Protein AF-A0A9P9D9L0-F1 (afdb_monomer_lite)

pLDDT: mean 78.28, std 15.49, range [38.31, 95.94]

Radius of gyration: 19.85 Å; chains: 1; bounding box: 48×38×53 Å

Organism: NCBI:txid256645

Sequence (189 aa):
MSTTAVLLTLPATLPHLHPLYSSPHTLGKTLAHLLHSIPLLISQHLSHSATHTLTFPSIATLPIPITEFTTILSSHLLALRTTDNISIALPKPLLLDRKQRRPRRKIQQKYERILQAAFRAWVRRQLGGMLSGGVNEVAGRCRWIKYPCANAVLEAEDEEWTEWLETRCKALALEERRAGRNSVRELEG

Structure (mmCIF, N/CA/C/O backbone):
data_AF-A0A9P9D9L0-F1
#
_entry.id   AF-A0A9P9D9L0-F1
#
loop_
_atom_site.group_PDB
_atom_site.id
_atom_site.type_symbol
_atom_site.label_atom_id
_atom_site.label_alt_id
_atom_site.label_comp_id
_atom_site.label_asym_id
_atom_site.label_entity_id
_atom_site.label_seq_id
_atom_site.pdbx_PDB_ins_code
_atom_site.Cartn_x
_atom_site.Cartn_y
_atom_site.Cartn_z
_atom_site.occupancy
_atom_site.B_iso_or_equiv
_atom_site.auth_seq_id
_atom_site.auth_comp_id
_atom_site.auth_asym_id
_atom_site.auth_atom_id
_atom_site.pdbx_PDB_model_num
ATOM 1 N N . MET A 1 1 ? -5.965 -20.360 10.593 1.00 51.00 1 MET A N 1
ATOM 2 C CA . MET A 1 1 ? -7.001 -19.491 9.997 1.00 51.00 1 MET A CA 1
ATOM 3 C C . MET A 1 1 ? -6.446 -18.980 8.684 1.00 51.00 1 MET A C 1
ATOM 5 O O . MET A 1 1 ? -5.443 -18.278 8.711 1.00 51.00 1 MET A O 1
ATOM 9 N N . SER A 1 2 ? -7.004 -19.414 7.556 1.00 49.69 2 SER A N 1
ATOM 10 C CA . SER A 1 2 ? -6.583 -18.933 6.241 1.00 49.69 2 SER A CA 1
ATOM 11 C C . SER A 1 2 ? -6.967 -17.465 6.128 1.00 49.69 2 SER A C 1
ATOM 13 O O . SER A 1 2 ? -8.149 -17.134 6.154 1.00 49.69 2 SER A O 1
ATOM 15 N N . THR A 1 3 ? -5.977 -16.579 6.080 1.00 57.03 3 THR A N 1
ATOM 16 C CA . THR A 1 3 ? -6.200 -15.156 5.837 1.00 57.03 3 THR A CA 1
ATOM 17 C C . THR A 1 3 ? -6.750 -15.032 4.423 1.00 57.03 3 THR A C 1
ATOM 19 O O . THR A 1 3 ? -5.999 -15.176 3.460 1.00 57.03 3 THR A O 1
ATOM 22 N N . THR A 1 4 ? -8.062 -14.850 4.280 1.00 62.97 4 THR A N 1
ATOM 23 C CA . THR A 1 4 ? -8.689 -14.618 2.978 1.00 62.97 4 THR A CA 1
ATOM 24 C C . THR A 1 4 ? -7.973 -13.437 2.339 1.00 62.97 4 THR A C 1
ATOM 26 O O . THR A 1 4 ? -7.902 -12.362 2.940 1.00 62.97 4 THR A O 1
ATOM 29 N N . ALA A 1 5 ? -7.363 -13.652 1.174 1.00 69.94 5 ALA A N 1
ATOM 30 C CA . ALA A 1 5 ? -6.630 -12.603 0.487 1.00 69.94 5 ALA A CA 1
ATOM 31 C C . ALA A 1 5 ? -7.602 -11.456 0.198 1.00 69.94 5 ALA A C 1
ATOM 33 O O . ALA A 1 5 ? -8.555 -11.605 -0.566 1.00 69.94 5 ALA A O 1
ATOM 34 N N . VAL A 1 6 ? -7.395 -10.327 0.869 1.00 75.75 6 VAL A N 1
ATOM 35 C CA . VAL A 1 6 ? -8.232 -9.147 0.689 1.00 75.75 6 VAL A CA 1
ATOM 36 C C . VAL A 1 6 ? -7.905 -8.570 -0.684 1.00 75.75 6 VAL A C 1
ATOM 38 O O . VAL A 1 6 ? -6.818 -8.037 -0.897 1.00 75.75 6 VAL A O 1
ATOM 41 N N . LEU A 1 7 ? -8.830 -8.718 -1.630 1.00 81.50 7 LEU A N 1
ATOM 42 C CA . LEU A 1 7 ? -8.695 -8.151 -2.966 1.00 81.50 7 LEU A CA 1
ATOM 43 C C . LEU A 1 7 ? -9.204 -6.713 -2.951 1.00 81.50 7 LEU A C 1
ATOM 45 O O . LEU A 1 7 ? -10.402 -6.466 -2.845 1.00 81.50 7 LEU A O 1
ATOM 49 N N . LEU A 1 8 ? -8.274 -5.773 -3.078 1.00 87.56 8 LEU A N 1
ATOM 50 C CA . LEU A 1 8 ? -8.585 -4.364 -3.268 1.00 87.56 8 LEU A CA 1
ATOM 51 C C . LEU A 1 8 ? -8.924 -4.135 -4.750 1.00 87.56 8 LEU A C 1
ATOM 53 O O . LEU A 1 8 ? -8.229 -4.640 -5.634 1.00 87.56 8 LEU A O 1
ATOM 57 N N . THR A 1 9 ? -10.015 -3.426 -5.042 1.00 88.25 9 THR A N 1
ATOM 58 C CA . THR A 1 9 ? -10.466 -3.146 -6.419 1.00 88.25 9 THR A CA 1
ATOM 59 C C . THR A 1 9 ? -10.851 -1.684 -6.544 1.00 88.25 9 THR A C 1
ATOM 61 O O . THR A 1 9 ? -11.772 -1.276 -5.866 1.00 88.25 9 THR A O 1
ATOM 64 N N . LEU A 1 10 ? -10.160 -0.901 -7.379 1.00 87.62 10 LEU A N 1
ATOM 65 C CA . LEU A 1 10 ? -10.421 0.537 -7.571 1.00 87.62 10 LEU A CA 1
ATOM 66 C C . LEU A 1 10 ? -10.872 0.827 -9.018 1.00 87.62 10 LEU A C 1
ATOM 68 O O . LEU A 1 10 ? -10.061 1.282 -9.834 1.00 87.62 10 LEU A O 1
ATOM 72 N N . PRO A 1 11 ? -12.112 0.477 -9.398 1.00 85.62 11 PRO A N 1
ATOM 73 C CA . PRO A 1 11 ? -12.569 0.606 -10.778 1.00 85.62 11 PRO A CA 1
ATOM 74 C C . PRO A 1 11 ? -12.624 2.056 -11.280 1.00 85.62 11 PRO A C 1
ATOM 76 O O . PRO A 1 11 ? -12.246 2.291 -12.425 1.00 85.62 11 PRO A O 1
ATOM 79 N N . ALA A 1 12 ? -13.036 3.031 -10.463 1.00 85.94 12 ALA A N 1
ATOM 80 C CA . ALA A 1 12 ? -13.122 4.431 -10.894 1.00 85.94 12 ALA A CA 1
ATOM 81 C C . ALA A 1 12 ? -11.749 5.115 -10.951 1.00 85.94 12 ALA A C 1
ATOM 83 O O . ALA A 1 12 ? -11.543 6.027 -11.744 1.00 85.94 12 ALA A O 1
ATOM 84 N N . THR A 1 13 ? -10.778 4.643 -10.171 1.00 85.94 13 THR A N 1
ATOM 85 C CA . THR A 1 13 ? -9.411 5.178 -10.157 1.00 85.94 13 THR A CA 1
ATOM 86 C C . THR A 1 13 ? -8.657 4.839 -11.447 1.00 85.94 13 THR A C 1
ATOM 88 O O . THR A 1 13 ? -7.827 5.621 -11.909 1.00 85.94 13 THR A O 1
ATOM 91 N N . LEU A 1 14 ? -8.955 3.696 -12.072 1.00 87.06 14 LEU A N 1
ATOM 92 C CA . LEU A 1 14 ? -8.232 3.209 -13.250 1.00 87.06 14 LEU A CA 1
ATOM 93 C C . LEU A 1 14 ? -8.350 4.146 -14.475 1.00 87.06 14 LEU A C 1
ATOM 95 O O . LEU A 1 14 ? -7.305 4.495 -15.030 1.00 87.06 14 LEU A O 1
ATOM 99 N N . PRO A 1 15 ? -9.542 4.649 -14.860 1.00 87.81 15 PRO A N 1
ATOM 100 C CA . PRO A 1 15 ? -9.681 5.682 -15.888 1.00 87.81 15 PRO A CA 1
ATOM 101 C C . PRO A 1 15 ? -8.862 6.952 -15.641 1.00 87.81 15 PRO A C 1
ATOM 103 O O . PRO A 1 15 ? -8.475 7.609 -16.600 1.00 87.81 15 PRO A O 1
ATOM 106 N N . HIS A 1 16 ? -8.572 7.303 -14.385 1.00 88.19 16 HIS A N 1
ATOM 107 C CA . HIS A 1 16 ? -7.752 8.473 -14.054 1.00 88.19 16 HIS A CA 1
ATOM 108 C C . HIS A 1 16 ? -6.248 8.185 -14.093 1.00 88.19 16 HIS A C 1
ATOM 110 O O . HIS A 1 16 ? -5.453 9.091 -14.332 1.00 88.19 16 HIS A O 1
ATOM 116 N N . LEU A 1 17 ? -5.849 6.928 -13.894 1.00 86.06 17 LEU A N 1
ATOM 117 C CA . LEU A 1 17 ? -4.462 6.495 -14.058 1.00 86.06 17 LEU A CA 1
ATOM 118 C C . LEU A 1 17 ? -4.096 6.292 -15.533 1.00 86.06 17 LEU A C 1
ATOM 120 O O . LEU A 1 17 ? -2.941 6.492 -15.898 1.00 86.06 17 LEU A O 1
ATOM 124 N N . HIS A 1 18 ? -5.067 5.955 -16.387 1.00 86.62 18 HIS A N 1
ATOM 125 C CA . HIS A 1 18 ? -4.823 5.657 -17.799 1.00 86.62 18 HIS A CA 1
ATOM 126 C C . HIS A 1 18 ? -4.193 6.818 -18.600 1.00 86.62 18 HIS A C 1
ATOM 128 O O . HIS A 1 18 ? -3.245 6.581 -19.348 1.00 86.62 18 HIS A O 1
ATOM 134 N N . PRO A 1 19 ? -4.616 8.087 -18.442 1.00 86.62 19 PRO A N 1
ATOM 135 C CA . PRO A 1 19 ? -3.946 9.222 -19.078 1.00 86.62 19 PRO A CA 1
ATOM 136 C C . PRO A 1 19 ? -2.504 9.427 -18.598 1.00 86.62 19 PRO A C 1
ATOM 138 O O . PRO A 1 19 ? -1.676 9.957 -19.336 1.00 86.62 19 PRO A O 1
ATOM 141 N N . LEU A 1 20 ? -2.182 8.996 -17.372 1.00 82.56 20 LEU A N 1
ATOM 142 C CA . LEU A 1 20 ? -0.838 9.123 -16.805 1.00 82.56 20 LEU A CA 1
ATOM 143 C C . LEU A 1 20 ? 0.141 8.098 -17.389 1.00 82.56 20 LEU A C 1
ATOM 145 O O . LEU A 1 20 ? 1.339 8.212 -17.147 1.00 82.56 20 LEU A O 1
ATOM 149 N N . TYR A 1 21 ? -0.324 7.132 -18.186 1.00 80.69 21 TYR A N 1
ATOM 150 C CA . TYR A 1 21 ? 0.541 6.134 -18.822 1.00 80.69 21 TYR A CA 1
ATOM 151 C C . TYR A 1 21 ? 1.570 6.747 -19.769 1.00 80.69 21 TYR A C 1
ATOM 153 O O . TYR A 1 21 ? 2.696 6.260 -19.838 1.00 80.69 21 TYR A O 1
ATOM 161 N N . SER A 1 22 ? 1.228 7.851 -20.436 1.00 77.00 22 SER A N 1
ATOM 162 C CA . SER A 1 22 ? 2.168 8.584 -21.289 1.00 77.00 22 SER A CA 1
ATOM 163 C C . SER A 1 22 ? 3.313 9.234 -20.497 1.00 77.00 22 SER A C 1
ATOM 165 O O . SER A 1 22 ? 4.321 9.608 -21.087 1.00 77.00 22 SER A O 1
ATOM 167 N N . SER A 1 23 ? 3.182 9.358 -19.169 1.00 76.44 23 SER A N 1
ATOM 168 C CA . SER A 1 23 ? 4.219 9.863 -18.261 1.00 76.44 23 SER A CA 1
ATOM 169 C C . SER A 1 23 ? 4.448 8.881 -17.102 1.00 76.44 23 SER A C 1
ATOM 171 O O . SER A 1 23 ? 3.906 9.059 -16.001 1.00 76.44 23 SER A O 1
ATOM 173 N N . PRO A 1 24 ? 5.282 7.845 -17.305 1.00 72.31 24 PRO A N 1
ATOM 174 C CA . PRO A 1 24 ? 5.467 6.792 -16.311 1.00 72.31 24 PRO A CA 1
ATOM 175 C C . PRO A 1 24 ? 6.000 7.294 -14.964 1.00 72.31 24 PRO A C 1
ATOM 177 O O . PRO A 1 24 ? 5.634 6.773 -13.912 1.00 72.31 24 PRO A O 1
ATOM 180 N N . HIS A 1 25 ? 6.801 8.360 -14.972 1.00 72.12 25 HIS A N 1
ATOM 181 C CA . HIS A 1 25 ? 7.263 9.023 -13.755 1.00 72.12 25 HIS A CA 1
ATOM 182 C C . HIS A 1 25 ? 6.103 9.655 -12.958 1.00 72.12 25 HIS A C 1
ATOM 184 O O . HIS A 1 25 ? 6.026 9.485 -11.739 1.00 72.12 25 HIS A O 1
ATOM 190 N N . THR A 1 26 ? 5.160 10.340 -13.621 1.00 78.25 26 THR A N 1
ATOM 191 C CA . THR A 1 26 ? 3.976 10.918 -12.954 1.00 78.25 26 THR A CA 1
ATOM 192 C C . THR A 1 26 ? 3.072 9.824 -12.393 1.00 78.25 26 THR A C 1
ATOM 194 O O . THR A 1 26 ? 2.592 9.934 -11.261 1.00 78.25 26 THR A O 1
ATOM 197 N N . LEU A 1 27 ? 2.872 8.748 -13.157 1.00 81.69 27 LEU A N 1
ATOM 198 C CA . LEU A 1 27 ? 2.134 7.573 -12.707 1.00 81.69 27 LEU A CA 1
ATOM 199 C C . LEU A 1 27 ? 2.788 6.953 -11.465 1.00 81.69 27 LEU A C 1
ATOM 201 O O . LEU A 1 27 ? 2.116 6.757 -10.455 1.00 81.69 27 LEU A O 1
ATOM 205 N N . GLY A 1 28 ? 4.101 6.712 -11.509 1.00 80.00 28 GLY A N 1
ATOM 206 C CA . GLY A 1 28 ? 4.870 6.160 -10.394 1.00 80.00 28 GLY A CA 1
ATOM 207 C C . GLY A 1 28 ? 4.757 7.008 -9.128 1.00 80.00 28 GLY A C 1
ATOM 208 O O . GLY A 1 28 ? 4.425 6.478 -8.069 1.00 80.00 28 GLY A O 1
ATOM 209 N N . LYS A 1 29 ? 4.924 8.333 -9.239 1.00 79.50 29 LYS A N 1
ATOM 210 C CA . LYS A 1 29 ? 4.733 9.271 -8.117 1.00 79.50 29 LYS A CA 1
ATOM 211 C C . LYS A 1 29 ? 3.320 9.222 -7.544 1.00 79.50 29 LYS A C 1
ATOM 213 O O . LYS A 1 29 ? 3.152 9.196 -6.328 1.00 79.50 29 LYS A O 1
ATOM 218 N N . THR A 1 30 ? 2.309 9.170 -8.408 1.00 85.69 30 THR A N 1
ATOM 219 C CA . THR A 1 30 ? 0.900 9.092 -7.996 1.00 85.69 30 THR A CA 1
ATOM 220 C C . THR A 1 30 ? 0.628 7.798 -7.223 1.00 85.69 30 THR A C 1
ATOM 222 O O . THR A 1 30 ? 0.042 7.833 -6.142 1.00 85.69 30 THR A O 1
ATOM 225 N N . LEU A 1 31 ? 1.115 6.659 -7.725 1.00 87.12 31 LEU A N 1
ATOM 226 C CA . LEU A 1 31 ? 0.989 5.358 -7.063 1.00 87.12 31 LEU A CA 1
ATOM 227 C C . LEU A 1 31 ? 1.754 5.306 -5.735 1.00 87.12 31 LEU A C 1
ATOM 229 O O . LEU A 1 31 ? 1.227 4.789 -4.751 1.00 87.12 31 LEU A O 1
ATOM 233 N N . ALA A 1 32 ? 2.962 5.873 -5.686 1.00 83.56 32 ALA A N 1
ATOM 234 C CA . ALA A 1 32 ? 3.755 5.971 -4.466 1.00 83.56 32 ALA A CA 1
ATOM 235 C C . ALA A 1 32 ? 3.048 6.832 -3.411 1.00 83.56 32 ALA A C 1
ATOM 237 O O . ALA A 1 32 ? 2.944 6.426 -2.258 1.00 83.56 32 ALA A O 1
ATOM 238 N N . HIS A 1 33 ? 2.483 7.979 -3.796 1.00 86.62 33 HIS A N 1
ATOM 239 C CA . HIS A 1 33 ? 1.684 8.811 -2.894 1.00 86.62 33 HIS A CA 1
ATOM 240 C C . HIS A 1 33 ? 0.466 8.061 -2.337 1.00 86.62 33 HIS A C 1
ATOM 242 O O . HIS A 1 33 ? 0.220 8.115 -1.131 1.00 86.62 33 HIS A O 1
ATOM 248 N N . LEU A 1 34 ? -0.274 7.326 -3.178 1.00 89.06 34 LEU A N 1
ATOM 249 C CA . LEU A 1 34 ? -1.382 6.487 -2.710 1.00 89.06 34 LEU A CA 1
ATOM 250 C C . LEU A 1 34 ? -0.893 5.429 -1.712 1.00 89.06 34 LEU A C 1
ATOM 252 O O . LEU A 1 34 ? -1.451 5.319 -0.621 1.00 89.06 34 LEU A O 1
ATOM 256 N N . LEU A 1 35 ? 0.183 4.707 -2.033 1.00 90.31 35 LEU A N 1
ATOM 257 C CA . LEU A 1 35 ? 0.767 3.686 -1.160 1.00 90.31 35 LEU A CA 1
ATOM 258 C C . LEU A 1 35 ? 1.234 4.274 0.185 1.00 90.31 35 LEU A C 1
ATOM 260 O O . LEU A 1 35 ? 0.894 3.740 1.242 1.00 90.31 35 LEU A O 1
ATOM 264 N N . HIS A 1 36 ? 1.962 5.393 0.163 1.00 88.62 36 HIS A N 1
ATOM 265 C CA . HIS A 1 36 ? 2.475 6.072 1.358 1.00 88.62 36 HIS A CA 1
ATOM 266 C C . HIS A 1 36 ? 1.387 6.763 2.185 1.00 88.62 36 HIS A C 1
ATOM 268 O O . HIS A 1 36 ? 1.603 7.050 3.362 1.00 88.62 36 HIS A O 1
ATOM 274 N N . SER A 1 37 ? 0.202 7.001 1.618 1.00 91.06 37 SER A N 1
ATOM 275 C CA . SER A 1 37 ? -0.939 7.517 2.378 1.00 91.06 37 SER A CA 1
ATOM 276 C C . SER A 1 37 ? -1.600 6.452 3.264 1.00 91.06 37 SER A C 1
ATOM 278 O O . SER A 1 37 ? -2.195 6.795 4.287 1.00 91.06 37 SER A O 1
ATOM 280 N N . ILE A 1 38 ? -1.459 5.159 2.932 1.00 93.19 38 ILE A N 1
ATOM 281 C CA . ILE A 1 38 ? -2.113 4.051 3.649 1.00 93.19 38 ILE A CA 1
ATOM 282 C C . ILE A 1 38 ? -1.815 4.077 5.161 1.00 93.19 38 ILE A C 1
ATOM 284 O O . ILE A 1 38 ? -2.771 4.056 5.938 1.00 93.19 38 ILE A O 1
ATOM 288 N N . PRO A 1 39 ? -0.558 4.182 5.640 1.00 93.38 39 PRO A N 1
ATOM 289 C CA . PRO A 1 39 ? -0.268 4.177 7.078 1.00 93.38 39 PRO A CA 1
ATOM 290 C C . PRO A 1 39 ? -0.928 5.341 7.831 1.00 93.38 39 PRO A C 1
ATOM 292 O O . PRO A 1 39 ? -1.404 5.166 8.959 1.00 93.38 39 PRO A O 1
ATOM 295 N N . LEU A 1 40 ? -0.993 6.521 7.203 1.00 91.81 40 LEU A N 1
ATOM 296 C CA . LEU A 1 40 ? -1.644 7.708 7.762 1.00 91.81 40 LEU A CA 1
ATOM 297 C C . LEU A 1 40 ? -3.155 7.498 7.875 1.00 91.81 40 LEU A C 1
ATOM 299 O O . LEU A 1 40 ? -3.721 7.704 8.950 1.00 91.81 40 LEU A O 1
ATOM 303 N N . LEU A 1 41 ? -3.785 7.010 6.804 1.00 93.38 41 LEU A N 1
ATOM 304 C CA . LEU A 1 41 ? -5.215 6.706 6.767 1.00 93.38 41 LEU A CA 1
ATOM 305 C C . LEU A 1 41 ? -5.590 5.633 7.798 1.00 93.38 41 LEU A C 1
ATOM 307 O O . LEU A 1 41 ? -6.560 5.792 8.534 1.00 93.38 41 LEU A O 1
ATOM 311 N N . ILE A 1 42 ? -4.785 4.579 7.946 1.00 95.00 42 ILE A N 1
ATOM 312 C CA . ILE A 1 42 ? -4.996 3.559 8.983 1.00 95.00 42 ILE A CA 1
ATOM 313 C C . ILE A 1 42 ? -4.922 4.186 10.375 1.00 95.00 42 ILE A C 1
ATOM 315 O O . ILE A 1 42 ? -5.795 3.949 11.210 1.00 95.00 42 ILE A O 1
ATOM 319 N N . SER A 1 43 ? -3.896 4.999 10.645 1.00 93.38 43 SER A N 1
ATOM 320 C CA . SER A 1 43 ? -3.747 5.663 11.943 1.00 93.38 43 SER A CA 1
ATOM 321 C C . SER A 1 43 ? -4.930 6.588 12.252 1.00 93.38 43 SER A C 1
ATOM 323 O O . SER A 1 43 ? -5.437 6.590 13.382 1.00 93.38 43 SER A O 1
ATOM 325 N N . GLN A 1 44 ? -5.417 7.334 11.256 1.00 92.56 44 GLN A N 1
ATOM 326 C CA . GLN A 1 44 ? -6.621 8.153 11.371 1.00 92.56 44 GLN A CA 1
ATOM 327 C C . GLN A 1 44 ? -7.842 7.283 11.678 1.00 92.56 44 GLN A C 1
ATOM 329 O O . GLN A 1 44 ? -8.518 7.535 12.675 1.00 92.56 44 GLN A O 1
ATOM 334 N N . HIS A 1 45 ? -8.082 6.222 10.905 1.00 94.69 45 HIS A N 1
ATOM 335 C CA . HIS A 1 45 ? -9.218 5.319 11.099 1.00 94.69 45 HIS A CA 1
ATOM 336 C C . HIS A 1 45 ? -9.230 4.683 12.494 1.00 94.69 45 HIS A C 1
ATOM 338 O O . HIS A 1 45 ? -10.247 4.686 13.185 1.00 94.69 45 HIS A O 1
ATOM 344 N N . LEU A 1 46 ? -8.078 4.178 12.949 1.00 94.19 46 LEU A N 1
ATOM 345 C CA . LEU A 1 46 ? -7.927 3.558 14.267 1.00 94.19 46 LEU A CA 1
ATOM 346 C C . LEU A 1 46 ? -8.177 4.537 15.418 1.00 94.19 46 LEU A C 1
ATOM 348 O O . LEU A 1 46 ? -8.500 4.102 16.518 1.00 94.19 46 LEU A O 1
ATOM 352 N N . SER A 1 47 ? -8.027 5.841 15.187 1.00 93.81 47 SER A N 1
ATOM 353 C CA . SER A 1 47 ? -8.291 6.880 16.192 1.00 93.81 47 SER A CA 1
ATOM 354 C C . SER A 1 47 ? -9.771 7.257 16.313 1.00 93.81 47 SER A C 1
ATOM 356 O O . SER A 1 47 ? -10.107 8.081 17.159 1.00 93.81 47 SER A O 1
ATOM 358 N N . HIS A 1 48 ? -10.641 6.677 15.483 1.00 93.88 48 HIS A N 1
ATOM 359 C CA . HIS A 1 48 ? -12.075 6.950 15.449 1.00 93.88 48 HIS A CA 1
ATOM 360 C C . HIS A 1 48 ? -12.892 5.653 15.579 1.00 93.88 48 HIS A C 1
ATOM 362 O O . HIS A 1 48 ? -12.347 4.541 15.659 1.00 93.88 48 HIS A O 1
ATOM 368 N N . SER A 1 49 ? -14.220 5.802 15.627 1.00 91.38 49 SER A N 1
ATOM 369 C CA . SER A 1 49 ? -15.172 4.685 15.554 1.00 91.38 49 SER A CA 1
ATOM 370 C C . SER A 1 49 ? -14.864 3.769 14.364 1.00 91.38 49 SER A C 1
ATOM 372 O O . SER A 1 49 ? -14.386 4.238 13.332 1.00 91.38 49 SER A O 1
ATOM 374 N N . ALA A 1 50 ? -15.162 2.472 14.479 1.00 87.00 50 ALA A N 1
ATOM 375 C CA . ALA A 1 50 ? -15.022 1.526 13.368 1.00 87.00 50 ALA A CA 1
ATOM 376 C C . ALA A 1 50 ? -15.825 1.929 12.120 1.00 87.00 50 ALA A C 1
ATOM 378 O O . ALA A 1 50 ? -15.418 1.594 11.016 1.00 87.00 50 ALA A O 1
ATOM 379 N N . THR A 1 51 ? -16.912 2.684 12.291 1.00 88.75 51 THR A N 1
ATOM 380 C CA . THR A 1 51 ? -17.767 3.202 11.210 1.00 88.75 51 THR A CA 1
ATOM 381 C C . THR A 1 51 ? -17.282 4.526 10.608 1.00 88.75 51 THR A C 1
ATOM 383 O O . THR A 1 51 ? -17.962 5.110 9.766 1.00 88.75 51 THR A O 1
ATOM 386 N N . HIS A 1 52 ? -16.134 5.047 11.047 1.00 87.81 52 HIS A N 1
ATOM 387 C CA . HIS A 1 52 ? -15.623 6.328 10.572 1.00 87.81 52 HIS A CA 1
ATOM 388 C C . HIS A 1 52 ? -15.186 6.254 9.104 1.00 87.81 52 HIS A C 1
ATOM 390 O O . HIS A 1 52 ? -14.353 5.435 8.716 1.00 87.81 52 HIS A O 1
ATOM 396 N N . THR A 1 53 ? -15.713 7.166 8.291 1.00 86.06 53 THR A N 1
ATOM 397 C CA . THR A 1 53 ? -15.306 7.305 6.890 1.00 86.06 53 THR A CA 1
ATOM 398 C C . THR A 1 53 ? -14.055 8.166 6.796 1.00 86.06 53 THR A C 1
ATOM 400 O O . THR A 1 53 ? -13.991 9.247 7.379 1.00 86.06 53 THR A O 1
ATOM 403 N N . LEU A 1 54 ? -13.053 7.677 6.070 1.00 84.50 54 LEU A N 1
ATOM 404 C CA . LEU A 1 54 ? -11.784 8.363 5.893 1.00 84.50 54 LEU A CA 1
ATOM 405 C C . LEU A 1 54 ? -11.922 9.586 4.988 1.00 84.50 54 LEU A C 1
ATOM 407 O O . LEU A 1 54 ? -12.357 9.488 3.841 1.00 84.50 54 LEU A O 1
ATOM 411 N N . THR A 1 55 ? -11.448 10.721 5.487 1.00 82.31 55 THR A N 1
ATOM 412 C CA . THR A 1 55 ? -11.156 11.912 4.692 1.00 82.31 55 THR A CA 1
ATOM 413 C C . THR A 1 55 ? -9.666 11.975 4.407 1.00 82.31 55 THR A C 1
ATOM 415 O O . THR A 1 55 ? -8.845 11.873 5.320 1.00 82.31 55 THR A O 1
ATOM 418 N N . PHE A 1 56 ? -9.310 12.124 3.133 1.00 75.88 56 PHE A N 1
ATOM 419 C CA . PHE A 1 56 ? -7.919 12.302 2.741 1.00 75.88 56 PHE A CA 1
ATOM 420 C C . PHE A 1 56 ? -7.415 13.661 3.251 1.00 75.88 56 PHE A C 1
ATOM 422 O O . PHE A 1 56 ? -8.152 14.645 3.148 1.00 75.88 56 PHE A O 1
ATOM 429 N N . PRO A 1 57 ? -6.195 13.759 3.805 1.00 67.62 57 PRO A N 1
ATOM 430 C CA . PRO A 1 57 ? -5.657 15.046 4.223 1.00 67.62 57 PRO A CA 1
ATOM 431 C C . PRO A 1 57 ? -5.527 15.970 3.003 1.00 67.62 57 PRO A C 1
ATOM 433 O O . PRO A 1 57 ? -4.817 15.639 2.055 1.00 67.62 57 PRO A O 1
ATOM 436 N N . SER A 1 58 ? -6.175 17.143 3.042 1.00 60.28 58 SER A N 1
ATOM 437 C CA . SER A 1 58 ? -6.236 18.128 1.939 1.00 60.28 58 SER A CA 1
ATOM 438 C C . SER A 1 58 ? -4.881 18.624 1.415 1.00 60.28 58 SER A C 1
ATOM 440 O O . SER A 1 58 ? -4.836 19.373 0.448 1.00 60.28 58 SER A O 1
ATOM 442 N N . ILE A 1 59 ? -3.777 18.248 2.059 1.00 51.28 59 ILE A N 1
ATOM 443 C CA . ILE A 1 59 ? -2.427 18.754 1.790 1.00 51.28 59 ILE A CA 1
ATOM 444 C C . ILE A 1 59 ? -1.819 18.104 0.533 1.00 51.28 59 ILE A C 1
ATOM 446 O O . ILE A 1 59 ? -0.921 18.669 -0.081 1.00 51.28 59 ILE A O 1
ATOM 450 N N . ALA A 1 60 ? -2.307 16.934 0.115 1.00 55.84 60 ALA A N 1
ATOM 451 C CA . ALA A 1 60 ? -1.775 16.228 -1.046 1.00 55.84 60 ALA A CA 1
ATOM 452 C C . ALA A 1 60 ? -2.645 16.474 -2.289 1.00 55.84 60 ALA A C 1
ATOM 454 O O . ALA A 1 60 ? -3.672 15.827 -2.494 1.00 55.84 60 ALA A O 1
ATOM 455 N N . THR A 1 61 ? -2.201 17.401 -3.140 1.00 65.38 61 THR A N 1
ATOM 456 C CA . THR A 1 61 ? -2.709 17.614 -4.501 1.00 65.38 61 THR A CA 1
ATOM 457 C C . THR A 1 61 ? -2.336 16.425 -5.387 1.00 65.38 61 THR A C 1
ATOM 459 O O . THR A 1 61 ? -1.334 16.424 -6.099 1.00 65.38 61 THR A O 1
ATOM 462 N N . LEU A 1 62 ? -3.129 15.359 -5.315 1.00 72.94 62 LEU A N 1
ATOM 463 C CA . LEU A 1 62 ? -3.040 14.252 -6.261 1.00 72.94 62 LEU A CA 1
ATOM 464 C C . LEU A 1 62 ? -3.787 14.610 -7.556 1.00 72.94 62 LEU A C 1
ATOM 466 O O . LEU A 1 62 ? -4.848 15.229 -7.495 1.00 72.94 62 LEU A O 1
ATOM 470 N N . PRO A 1 63 ? -3.284 14.183 -8.727 1.00 75.56 63 PRO A N 1
ATOM 471 C CA . PRO A 1 63 ? -3.923 14.443 -10.019 1.00 75.56 63 PRO A CA 1
ATOM 472 C C . PRO A 1 63 ? -5.185 13.594 -10.261 1.00 75.56 63 PRO A C 1
ATOM 474 O O . PRO A 1 63 ? -5.754 13.637 -11.347 1.00 75.56 63 PRO A O 1
ATO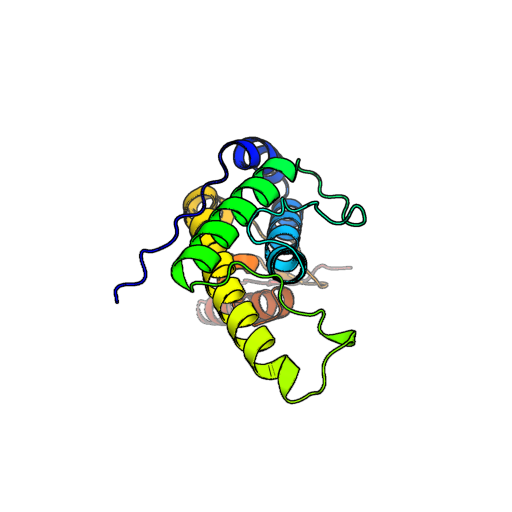M 477 N N . ILE A 1 64 ? -5.610 12.798 -9.276 1.00 79.38 64 ILE A N 1
ATOM 478 C CA . ILE A 1 64 ? -6.705 11.832 -9.387 1.00 79.38 64 ILE A CA 1
ATOM 479 C C . ILE A 1 64 ? -7.702 12.011 -8.234 1.00 79.38 64 ILE A C 1
ATOM 481 O O . ILE A 1 64 ? -7.291 12.348 -7.119 1.00 79.38 64 ILE A O 1
ATOM 485 N N . PRO A 1 65 ? -9.004 11.762 -8.457 1.00 80.31 65 PRO A N 1
ATOM 486 C CA . PRO A 1 65 ? -9.985 11.754 -7.382 1.00 80.31 65 PRO A CA 1
ATOM 487 C C . PRO A 1 65 ? -9.710 10.595 -6.417 1.00 80.31 65 PRO A C 1
ATOM 489 O O . PRO A 1 65 ? -9.608 9.437 -6.809 1.00 80.31 65 PRO A O 1
ATOM 492 N N . ILE A 1 66 ? -9.589 10.925 -5.131 1.00 84.25 66 ILE A N 1
ATOM 493 C CA . ILE A 1 66 ? -9.150 9.998 -4.071 1.00 84.25 66 ILE A CA 1
ATOM 494 C C . ILE A 1 66 ? -10.340 9.457 -3.258 1.00 84.25 66 ILE A C 1
ATOM 496 O O . ILE A 1 66 ? -10.181 8.603 -2.390 1.00 84.25 66 ILE A O 1
ATOM 500 N N . THR A 1 67 ? -11.551 9.949 -3.523 1.00 87.56 67 THR A N 1
ATOM 501 C CA . THR A 1 67 ? -12.766 9.611 -2.764 1.00 87.56 67 THR A CA 1
ATOM 502 C C . THR A 1 67 ? -13.085 8.120 -2.810 1.00 87.56 67 THR A C 1
ATOM 504 O O . THR A 1 67 ? -13.431 7.524 -1.791 1.00 87.56 67 THR A O 1
ATOM 507 N N . GLU A 1 68 ? -12.924 7.494 -3.973 1.00 88.31 68 GLU A N 1
ATOM 508 C CA . GLU A 1 68 ? -13.117 6.055 -4.137 1.00 88.31 68 GLU A CA 1
ATOM 509 C C . GLU A 1 68 ? -12.076 5.266 -3.328 1.00 88.31 68 GLU A C 1
ATOM 511 O O . GLU A 1 68 ? -12.420 4.358 -2.568 1.00 88.31 68 GLU A O 1
ATOM 516 N N . PHE A 1 69 ? -10.806 5.670 -3.422 1.00 90.06 69 PHE A N 1
ATOM 517 C CA . PHE A 1 69 ? -9.699 5.043 -2.708 1.00 90.06 69 PHE A CA 1
ATOM 518 C C . PHE A 1 69 ? -9.903 5.063 -1.189 1.00 90.06 69 PHE A C 1
ATOM 520 O O . PHE A 1 69 ? -9.775 4.022 -0.537 1.00 90.06 69 PHE A O 1
ATOM 527 N N . THR A 1 70 ? -10.273 6.212 -0.611 1.00 91.88 70 THR A N 1
ATOM 528 C CA . THR A 1 70 ? -10.532 6.306 0.834 1.00 91.88 70 THR A CA 1
ATOM 529 C C . THR A 1 70 ? -11.766 5.518 1.255 1.00 91.88 70 THR A C 1
ATOM 531 O O . THR A 1 70 ? -11.730 4.871 2.300 1.00 91.88 70 THR A O 1
ATOM 534 N N . THR A 1 71 ? -12.826 5.509 0.442 1.00 91.56 71 THR A N 1
ATOM 535 C CA . THR A 1 71 ? -14.055 4.744 0.715 1.00 91.56 71 THR A CA 1
ATOM 536 C C . THR A 1 71 ? -13.772 3.244 0.777 1.00 91.56 71 THR A C 1
ATOM 538 O O . THR A 1 71 ? -14.170 2.560 1.725 1.00 91.56 71 THR A O 1
ATOM 541 N N . ILE A 1 72 ? -13.020 2.727 -0.193 1.00 92.44 72 ILE A N 1
ATOM 542 C CA . ILE A 1 72 ? -12.680 1.306 -0.270 1.00 92.44 72 ILE A CA 1
ATOM 543 C C . ILE A 1 72 ? -11.740 0.916 0.869 1.00 92.44 72 ILE A C 1
ATOM 545 O O . ILE A 1 72 ? -11.990 -0.083 1.549 1.00 92.44 72 ILE A O 1
ATOM 549 N N . LEU A 1 73 ? -10.726 1.736 1.165 1.00 93.00 73 LEU A N 1
ATOM 550 C CA . LEU A 1 73 ? -9.871 1.528 2.337 1.00 93.00 73 LEU A CA 1
ATOM 551 C C . LEU A 1 73 ? -10.668 1.525 3.646 1.00 93.00 73 LEU A C 1
ATOM 553 O O . LEU A 1 73 ? -10.436 0.654 4.482 1.00 93.00 73 LEU A O 1
ATOM 557 N N . SER A 1 74 ? -11.623 2.444 3.817 1.00 93.12 74 SER A N 1
ATOM 558 C CA . SER A 1 74 ? -12.526 2.469 4.974 1.00 93.12 74 SER A CA 1
ATOM 559 C C . SER A 1 74 ? -13.314 1.166 5.102 1.00 93.12 74 SER A C 1
ATOM 561 O O . SER A 1 74 ? -13.347 0.585 6.184 1.00 93.12 74 SER A O 1
ATOM 563 N N . SER A 1 75 ? -13.893 0.660 4.007 1.00 93.06 75 SER A N 1
ATOM 564 C CA . SER A 1 75 ? -14.650 -0.599 4.033 1.00 93.06 75 SER A CA 1
ATOM 565 C C . SER A 1 75 ? -13.782 -1.805 4.420 1.00 93.06 75 SER A C 1
ATOM 567 O O . SER A 1 75 ? -14.177 -2.615 5.262 1.00 93.06 75 SER A O 1
ATOM 569 N N . HIS A 1 76 ? -12.553 -1.891 3.899 1.00 93.94 76 HIS A N 1
ATOM 570 C CA . HIS A 1 76 ? -11.613 -2.945 4.276 1.00 93.94 76 HIS A CA 1
ATOM 571 C C . HIS A 1 76 ? -11.147 -2.815 5.727 1.00 93.94 76 HIS A C 1
ATOM 573 O O . HIS A 1 76 ? -11.033 -3.820 6.428 1.00 93.94 76 HIS A O 1
ATOM 579 N N . LEU A 1 77 ? -10.898 -1.596 6.206 1.00 94.56 77 LEU A N 1
ATOM 580 C CA . LEU A 1 77 ? -10.523 -1.367 7.598 1.00 94.56 77 LEU A CA 1
ATOM 581 C C . LEU A 1 77 ? -11.652 -1.711 8.565 1.00 94.56 77 LEU A C 1
ATOM 583 O O . LEU A 1 77 ? -11.376 -2.261 9.631 1.00 94.56 77 LEU A O 1
ATOM 587 N N . LEU A 1 78 ? -12.902 -1.431 8.198 1.00 94.44 78 LEU A N 1
ATOM 588 C CA . LEU A 1 78 ? -14.071 -1.885 8.939 1.00 94.44 78 LEU A CA 1
ATOM 589 C C . LEU A 1 78 ? -14.098 -3.418 9.009 1.00 94.44 78 LEU A C 1
ATOM 591 O O . LEU A 1 78 ? -14.179 -3.963 10.104 1.00 94.44 78 LEU A O 1
ATOM 595 N N . ALA A 1 79 ? -13.934 -4.118 7.882 1.00 93.69 79 ALA A N 1
ATOM 596 C CA . ALA A 1 79 ? -13.909 -5.584 7.854 1.00 93.69 79 ALA A CA 1
ATOM 597 C C . ALA A 1 79 ? -12.775 -6.182 8.713 1.00 93.69 79 ALA A C 1
ATOM 599 O O . ALA A 1 79 ? -12.998 -7.127 9.475 1.00 93.69 79 ALA A O 1
ATOM 600 N N . LEU A 1 80 ? -11.570 -5.603 8.645 1.00 94.75 80 LEU A N 1
ATOM 601 C CA . LEU A 1 80 ? -10.431 -6.008 9.475 1.00 94.75 80 LEU A CA 1
ATOM 602 C C . LEU A 1 80 ? -10.715 -5.792 10.967 1.00 94.75 80 LEU A C 1
ATOM 604 O O . LEU A 1 80 ? -10.474 -6.688 11.774 1.00 94.75 80 LEU A O 1
ATOM 608 N N . ARG A 1 81 ? -11.284 -4.638 11.335 1.00 94.88 81 ARG A N 1
ATOM 609 C CA . ARG A 1 81 ? -11.682 -4.339 12.718 1.00 94.88 81 ARG A CA 1
ATOM 610 C C . ARG A 1 81 ? -12.761 -5.280 13.228 1.00 94.88 81 ARG A C 1
ATOM 612 O O . ARG A 1 81 ? -12.648 -5.725 14.363 1.00 94.88 81 ARG A O 1
ATOM 619 N N . THR A 1 82 ? -13.763 -5.600 12.415 1.00 94.06 82 THR A N 1
ATOM 620 C CA . THR A 1 82 ? -14.805 -6.570 12.771 1.00 94.06 82 THR A CA 1
ATOM 621 C C . THR A 1 82 ? -14.201 -7.951 13.010 1.00 94.06 82 THR A C 1
ATOM 623 O O . THR A 1 82 ? -14.510 -8.581 14.014 1.00 94.06 82 THR A O 1
ATOM 626 N N . THR A 1 83 ? -13.275 -8.385 12.151 1.00 94.44 83 THR A N 1
ATOM 627 C CA . THR A 1 83 ? -12.585 -9.681 12.289 1.00 94.44 83 THR A CA 1
ATOM 628 C C . THR A 1 83 ? -11.750 -9.758 13.571 1.00 94.44 83 THR A C 1
ATOM 630 O O . THR A 1 83 ? -11.736 -10.786 14.244 1.00 94.44 83 THR A O 1
ATOM 633 N N . ASP A 1 84 ? -11.083 -8.662 13.937 1.00 95.12 84 ASP A N 1
ATOM 634 C CA . ASP A 1 84 ? -10.265 -8.571 15.151 1.00 95.12 84 ASP A CA 1
ATOM 635 C C . ASP A 1 84 ? -11.073 -8.149 16.403 1.00 95.12 84 ASP A C 1
ATOM 637 O O . ASP A 1 84 ? -10.489 -7.963 17.471 1.00 95.12 84 ASP A O 1
ATOM 641 N N . ASN A 1 85 ? -12.401 -7.997 16.298 1.00 95.19 85 ASN A N 1
ATOM 642 C CA . ASN A 1 85 ? -13.303 -7.522 17.360 1.00 95.19 85 ASN A CA 1
ATOM 643 C C . ASN A 1 85 ? -12.924 -6.146 17.961 1.00 95.19 85 ASN A C 1
ATOM 645 O O . ASN A 1 85 ? -13.048 -5.911 19.163 1.00 95.19 85 ASN A O 1
ATOM 649 N N . ILE A 1 86 ? -12.475 -5.204 17.124 1.00 94.06 86 ILE A N 1
ATOM 650 C CA . ILE A 1 86 ? -12.051 -3.848 17.517 1.00 94.06 86 ILE A CA 1
ATOM 651 C C . ILE A 1 86 ? -13.095 -2.810 17.086 1.00 94.06 86 ILE A C 1
ATOM 653 O O . ILE A 1 86 ? -12.927 -2.103 16.090 1.00 94.06 86 ILE A O 1
ATOM 657 N N . SER A 1 87 ? -14.171 -2.666 17.855 1.00 90.56 87 SER A N 1
ATOM 658 C CA . SER A 1 87 ? -15.223 -1.669 17.584 1.00 90.56 87 SER A CA 1
ATOM 659 C C . SER A 1 87 ? -14.867 -0.262 18.084 1.00 90.56 87 SER A C 1
ATOM 661 O O . SER A 1 87 ? -15.143 0.735 17.413 1.00 90.56 87 SER A O 1
ATOM 663 N N . ILE A 1 88 ? -14.197 -0.174 19.235 1.00 91.81 88 ILE A N 1
ATOM 664 C CA . ILE A 1 88 ? -13.900 1.086 19.933 1.00 91.81 88 ILE A CA 1
ATOM 665 C C . ILE A 1 88 ? -12.680 1.778 19.315 1.00 91.81 88 ILE A C 1
ATOM 667 O O . ILE A 1 88 ? -11.743 1.126 18.849 1.00 91.81 88 ILE A O 1
ATOM 671 N N . ALA A 1 89 ? -12.695 3.113 19.302 1.00 93.25 89 ALA A N 1
ATOM 672 C CA . ALA A 1 89 ? -11.552 3.927 18.908 1.00 93.25 89 ALA A CA 1
ATOM 673 C C . ALA A 1 89 ? -10.328 3.627 19.788 1.00 93.25 89 ALA A C 1
ATOM 675 O O . ALA A 1 89 ? -10.407 3.636 21.016 1.00 93.25 89 ALA A O 1
ATOM 676 N N . LEU A 1 90 ? -9.175 3.397 19.160 1.00 91.19 90 LEU A N 1
ATOM 677 C CA . LEU A 1 90 ? -7.917 3.265 19.882 1.00 91.19 90 LEU A CA 1
ATOM 678 C C . LEU A 1 90 ? -7.416 4.661 20.277 1.00 91.19 90 LEU A C 1
ATOM 680 O O . LEU A 1 90 ? -7.437 5.574 19.444 1.00 91.19 90 LEU A O 1
ATOM 684 N N . PRO A 1 91 ? -6.882 4.844 21.497 1.00 90.19 91 PRO A N 1
ATOM 685 C CA . PRO A 1 91 ? -6.411 6.151 21.931 1.00 90.19 91 PRO A CA 1
ATOM 686 C C . PRO A 1 91 ? -5.293 6.678 21.024 1.00 90.19 91 PRO A C 1
ATOM 688 O O . PRO A 1 91 ? -4.476 5.907 20.497 1.00 90.19 91 PRO A O 1
ATOM 691 N N . LYS A 1 92 ? -5.256 8.001 20.831 1.00 88.56 92 LYS A N 1
ATOM 692 C CA . LYS A 1 92 ? -4.238 8.663 20.005 1.00 88.56 92 LYS A CA 1
ATOM 693 C C . LYS A 1 92 ? -2.843 8.424 20.603 1.00 88.56 92 LYS A C 1
ATOM 695 O O . LYS A 1 92 ? -2.679 8.539 21.816 1.00 88.56 92 LYS A O 1
ATOM 700 N N . PRO A 1 93 ? -1.816 8.148 19.779 1.00 81.50 93 PRO A N 1
ATOM 701 C CA . PRO A 1 93 ? -0.491 7.762 20.268 1.00 81.50 93 PRO A CA 1
ATOM 702 C C . PRO A 1 93 ? 0.171 8.836 21.141 1.00 81.50 93 PRO A C 1
ATOM 704 O O . PRO A 1 93 ? 0.907 8.491 22.061 1.00 81.50 93 PRO A O 1
ATOM 707 N N . LEU A 1 94 ? -0.122 10.117 20.894 1.00 86.12 94 LEU A N 1
ATOM 708 C CA . LEU A 1 94 ? 0.413 11.243 21.667 1.00 86.12 94 LEU A CA 1
ATOM 709 C C . LEU A 1 94 ? -0.058 11.253 23.130 1.00 86.12 94 LEU A C 1
ATOM 711 O O . LEU A 1 94 ? 0.648 11.780 23.979 1.00 86.12 94 LEU A O 1
ATOM 715 N N . LEU A 1 95 ? -1.208 10.639 23.425 1.00 85.25 95 LEU A N 1
ATOM 716 C CA . LEU A 1 95 ? -1.812 10.608 24.762 1.00 85.25 95 LEU A CA 1
ATOM 717 C C . LEU A 1 95 ? -1.423 9.362 25.574 1.00 85.25 95 LEU A C 1
ATOM 719 O O . LEU A 1 95 ? -1.842 9.218 26.715 1.00 85.25 95 LEU A O 1
ATOM 723 N N . LEU A 1 96 ? -0.668 8.436 24.977 1.00 87.31 96 LEU A N 1
ATOM 724 C CA . LEU A 1 96 ? -0.364 7.131 25.562 1.00 87.31 96 LEU A CA 1
ATOM 725 C C . LEU A 1 96 ? 1.080 7.037 26.050 1.00 87.31 96 LEU A C 1
ATOM 727 O O . LEU A 1 96 ? 2.003 7.487 25.360 1.00 87.31 96 LEU A O 1
ATOM 731 N N . ASP A 1 97 ? 1.278 6.329 27.164 1.00 90.00 97 ASP A N 1
ATOM 732 C CA . ASP A 1 97 ? 2.598 5.883 27.618 1.00 90.00 97 ASP A CA 1
ATOM 733 C C . ASP A 1 97 ? 3.209 4.855 26.637 1.00 90.00 97 ASP A C 1
ATOM 735 O O . ASP A 1 97 ? 2.506 4.146 25.904 1.00 90.00 97 ASP A O 1
ATOM 739 N N . ARG A 1 98 ? 4.541 4.732 26.623 1.00 86.69 98 ARG A N 1
ATOM 740 C CA . ARG A 1 98 ? 5.311 3.837 25.745 1.00 86.69 98 ARG A CA 1
ATOM 741 C C . ARG A 1 98 ? 4.791 2.398 25.779 1.00 86.69 98 ARG A C 1
ATOM 743 O O . ARG A 1 98 ? 4.725 1.759 24.726 1.00 86.69 98 ARG A O 1
ATOM 750 N N . LYS A 1 99 ? 4.388 1.887 26.949 1.00 87.75 99 LYS A N 1
ATOM 751 C CA . LYS A 1 99 ? 3.834 0.527 27.087 1.00 87.75 99 LYS A CA 1
ATOM 752 C C . LYS A 1 99 ? 2.466 0.386 26.412 1.00 87.75 99 LYS A C 1
ATOM 754 O O . LYS A 1 99 ? 2.220 -0.609 25.730 1.00 87.75 99 LYS A O 1
ATOM 759 N N . GLN A 1 100 ? 1.617 1.406 26.520 1.00 86.31 100 GLN A N 1
ATOM 760 C CA . GLN A 1 100 ? 0.266 1.425 25.949 1.00 86.31 100 GLN A CA 1
ATOM 761 C C . GLN A 1 100 ? 0.256 1.654 24.428 1.00 86.31 100 GLN A C 1
ATOM 763 O O . GLN A 1 100 ? -0.698 1.280 23.750 1.00 86.31 100 GLN A O 1
ATOM 768 N N . ARG A 1 101 ? 1.335 2.201 23.850 1.00 89.88 101 ARG A N 1
ATOM 769 C CA . ARG A 1 101 ? 1.487 2.340 22.387 1.00 89.88 101 ARG A CA 1
ATOM 770 C C . ARG A 1 101 ? 1.725 1.007 21.673 1.00 89.88 101 ARG A C 1
ATOM 772 O O . ARG A 1 101 ? 1.432 0.889 20.483 1.00 89.88 101 ARG A O 1
ATOM 779 N N . ARG A 1 102 ? 2.265 -0.004 22.368 1.00 91.25 102 ARG A N 1
ATOM 780 C CA . ARG A 1 102 ? 2.690 -1.273 21.751 1.00 91.25 102 ARG A CA 1
ATOM 781 C C . ARG A 1 102 ? 1.532 -2.057 21.110 1.00 91.25 102 ARG A C 1
ATOM 783 O O . ARG A 1 102 ? 1.711 -2.471 19.964 1.00 91.25 102 ARG A O 1
ATOM 790 N N . PRO A 1 103 ? 0.365 -2.251 21.759 1.00 91.12 103 PRO A N 1
ATOM 791 C CA . PRO A 1 103 ? -0.774 -2.931 21.136 1.00 91.12 103 PRO A CA 1
ATOM 792 C C . PRO A 1 103 ? -1.276 -2.206 19.883 1.00 91.12 103 PRO A C 1
ATOM 794 O O . PRO A 1 103 ? -1.421 -2.827 18.833 1.00 91.12 103 PRO A O 1
ATOM 797 N N . ARG A 1 104 ? -1.432 -0.876 19.956 1.00 92.56 104 ARG A N 1
ATOM 798 C CA . ARG A 1 104 ? -1.836 -0.049 18.810 1.00 92.56 104 ARG A CA 1
ATOM 799 C C . ARG A 1 104 ? -0.868 -0.200 17.637 1.00 92.56 104 ARG A C 1
ATOM 801 O O . ARG A 1 104 ? -1.310 -0.437 16.519 1.00 92.56 104 ARG A O 1
ATOM 808 N N . ARG A 1 105 ? 0.443 -0.112 17.894 1.00 93.69 105 ARG A N 1
ATOM 809 C CA . ARG A 1 105 ? 1.477 -0.273 16.859 1.00 93.69 105 ARG A CA 1
ATOM 810 C C . ARG A 1 105 ? 1.387 -1.638 16.178 1.00 93.69 105 ARG A C 1
ATOM 812 O O . ARG A 1 105 ? 1.486 -1.695 14.960 1.00 93.69 105 ARG A O 1
ATOM 819 N N . LYS A 1 106 ? 1.162 -2.717 16.937 1.00 95.31 106 LYS A N 1
ATOM 820 C CA . LYS A 1 106 ? 0.999 -4.066 16.369 1.00 95.31 106 LYS A CA 1
ATOM 821 C C . LYS A 1 106 ? -0.205 -4.153 15.426 1.00 95.31 106 LYS A C 1
ATOM 823 O O . LYS A 1 106 ? -0.068 -4.697 14.336 1.00 95.31 106 LYS A O 1
ATOM 828 N N . ILE A 1 107 ? -1.353 -3.603 15.826 1.00 95.50 107 ILE A N 1
ATOM 829 C CA . ILE A 1 107 ? -2.572 -3.590 14.998 1.00 95.50 107 ILE A CA 1
ATOM 830 C C . ILE A 1 107 ? -2.355 -2.747 13.738 1.00 95.50 107 ILE A C 1
ATOM 832 O O . ILE A 1 107 ? -2.638 -3.204 12.636 1.00 95.50 107 ILE A O 1
ATOM 836 N N . GLN A 1 108 ? -1.786 -1.549 13.889 1.00 95.62 108 GLN A N 1
ATOM 837 C CA . GLN A 1 108 ? -1.488 -0.667 12.763 1.00 95.62 108 GLN A CA 1
ATOM 838 C C . GLN A 1 108 ? -0.552 -1.342 11.754 1.00 95.62 108 GLN A C 1
ATOM 840 O O . GLN A 1 108 ? -0.889 -1.396 10.579 1.00 95.62 108 GLN A O 1
ATOM 845 N N . GLN A 1 109 ? 0.559 -1.928 12.210 1.00 95.94 109 GLN A N 1
ATOM 846 C CA . GLN A 1 109 ? 1.507 -2.644 11.347 1.00 95.94 109 GLN A CA 1
ATOM 847 C C . GLN A 1 109 ? 0.870 -3.858 10.657 1.00 95.94 109 GLN A C 1
ATOM 849 O O . GLN A 1 109 ? 1.163 -4.133 9.495 1.00 95.94 109 GLN A O 1
ATOM 854 N N . LYS A 1 110 ? -0.011 -4.588 11.356 1.00 95.75 110 LYS A N 1
ATOM 855 C CA . LYS A 1 110 ? -0.768 -5.702 10.770 1.00 95.75 110 LYS A CA 1
ATOM 856 C C . LYS A 1 110 ? -1.644 -5.207 9.617 1.00 95.75 110 LYS A C 1
ATOM 858 O O . LYS A 1 110 ? -1.583 -5.774 8.530 1.00 95.75 110 LYS A O 1
ATOM 863 N N . TYR A 1 111 ? -2.443 -4.166 9.844 1.00 95.88 111 TYR A N 1
ATOM 864 C CA . TYR A 1 111 ? -3.358 -3.634 8.829 1.00 95.88 111 TYR A CA 1
ATOM 865 C C . TYR A 1 111 ? -2.611 -2.987 7.669 1.00 95.88 111 TYR A C 1
ATOM 867 O O . TYR A 1 111 ? -2.992 -3.183 6.520 1.00 95.88 111 TYR A O 1
ATOM 875 N N . GLU A 1 112 ? -1.523 -2.277 7.961 1.00 95.25 112 GLU A N 1
ATOM 876 C CA . GLU A 1 112 ? -0.648 -1.664 6.966 1.00 95.25 112 GLU A CA 1
ATOM 877 C C . GLU A 1 112 ? -0.104 -2.711 6.003 1.00 95.25 112 GLU A C 1
ATOM 879 O O . GLU A 1 112 ? -0.308 -2.585 4.799 1.00 95.25 112 GLU A O 1
ATOM 884 N N . ARG A 1 113 ? 0.473 -3.798 6.528 1.00 93.75 113 ARG A N 1
ATOM 885 C CA . ARG A 1 113 ? 0.990 -4.894 5.704 1.00 93.75 113 ARG A CA 1
ATOM 886 C C . ARG A 1 113 ? -0.090 -5.496 4.806 1.00 93.75 113 ARG A C 1
ATOM 888 O O . ARG A 1 113 ? 0.161 -5.721 3.628 1.00 93.75 113 ARG A O 1
ATOM 895 N N . ILE A 1 114 ? -1.281 -5.753 5.351 1.00 94.44 114 ILE A N 1
ATOM 896 C CA . ILE A 1 114 ? -2.393 -6.349 4.594 1.00 94.44 114 ILE A CA 1
ATOM 897 C C . ILE A 1 114 ? -2.841 -5.411 3.467 1.00 94.44 114 ILE A C 1
ATOM 899 O O . ILE A 1 114 ? -2.962 -5.842 2.322 1.00 94.44 114 ILE A O 1
ATOM 903 N N . LEU A 1 115 ? -3.066 -4.133 3.773 1.00 94.31 115 LEU A N 1
ATOM 904 C CA . LEU A 1 115 ? -3.611 -3.171 2.815 1.00 94.31 115 LEU A CA 1
ATOM 905 C C . LEU A 1 115 ? -2.581 -2.727 1.775 1.00 94.31 115 LEU A C 1
ATOM 907 O O . LEU A 1 115 ? -2.926 -2.620 0.601 1.00 94.31 115 LEU A O 1
ATOM 911 N N . GLN A 1 116 ? -1.317 -2.533 2.159 1.00 93.25 116 GLN A N 1
ATOM 912 C CA . GLN A 1 116 ? -0.238 -2.269 1.206 1.00 93.25 116 GLN A CA 1
ATOM 913 C C . GLN A 1 116 ? -0.019 -3.464 0.275 1.00 93.25 116 GLN A C 1
ATOM 915 O O . GLN A 1 116 ? 0.117 -3.268 -0.930 1.00 93.25 116 GLN A O 1
ATOM 920 N N . ALA A 1 117 ? -0.042 -4.699 0.791 1.00 90.25 117 ALA A N 1
ATOM 921 C CA . ALA A 1 117 ? 0.060 -5.894 -0.046 1.00 90.25 117 ALA A CA 1
ATOM 922 C C . ALA A 1 117 ? -1.121 -6.006 -1.023 1.00 90.25 117 ALA A C 1
ATOM 924 O O . ALA A 1 117 ? -0.907 -6.245 -2.211 1.00 90.25 117 ALA A O 1
ATOM 925 N N . ALA A 1 118 ? -2.350 -5.770 -0.553 1.00 92.75 118 ALA A N 1
ATOM 926 C CA . ALA A 1 118 ? -3.546 -5.763 -1.394 1.00 92.75 118 ALA A CA 1
ATOM 927 C C . ALA A 1 118 ? -3.480 -4.679 -2.483 1.00 92.75 118 ALA A C 1
ATOM 929 O O . ALA A 1 118 ? -3.792 -4.947 -3.643 1.00 92.75 118 ALA A O 1
ATOM 930 N N . PHE A 1 119 ? -3.016 -3.474 -2.136 1.00 92.69 119 PHE A N 1
ATOM 931 C CA . PHE A 1 119 ? -2.819 -2.387 -3.090 1.00 92.69 119 PHE A CA 1
ATOM 932 C C . PHE A 1 119 ? -1.741 -2.727 -4.125 1.00 92.69 119 PHE A C 1
ATOM 934 O O . PHE A 1 119 ? -2.007 -2.647 -5.320 1.00 92.69 119 PHE A O 1
ATOM 941 N N . ARG A 1 120 ? -0.557 -3.190 -3.701 1.00 88.81 120 ARG A N 1
ATOM 942 C CA . ARG A 1 120 ? 0.520 -3.625 -4.611 1.00 88.81 120 ARG A CA 1
ATOM 943 C C . ARG A 1 120 ? 0.044 -4.737 -5.549 1.00 88.81 120 ARG A C 1
ATOM 945 O O . ARG A 1 120 ? 0.328 -4.690 -6.742 1.00 88.81 120 ARG A O 1
ATOM 952 N N . ALA A 1 121 ? -0.715 -5.709 -5.042 1.00 88.56 121 ALA A N 1
ATOM 953 C CA . ALA A 1 121 ? -1.300 -6.774 -5.854 1.00 88.56 121 ALA A CA 1
ATOM 954 C C . ALA A 1 121 ? -2.306 -6.234 -6.882 1.00 88.56 121 ALA A C 1
ATOM 956 O O . ALA A 1 121 ? -2.272 -6.642 -8.043 1.00 88.56 121 ALA A O 1
ATOM 957 N N . TRP A 1 122 ? -3.163 -5.286 -6.488 1.00 91.00 122 TRP A N 1
ATOM 958 C CA . TRP A 1 122 ? -4.075 -4.610 -7.410 1.00 91.00 122 TRP A CA 1
ATOM 959 C C . TRP A 1 122 ? -3.313 -3.855 -8.504 1.00 91.00 122 TRP A C 1
ATOM 961 O O . TRP A 1 122 ? -3.597 -4.065 -9.684 1.00 91.00 122 TRP A O 1
ATOM 971 N N . VAL A 1 123 ? -2.299 -3.062 -8.139 1.00 88.19 123 VAL A N 1
ATOM 972 C CA . VAL A 1 123 ? -1.459 -2.330 -9.099 1.00 88.19 123 VAL A CA 1
ATOM 973 C C . VAL A 1 123 ? -0.774 -3.298 -10.062 1.00 88.19 123 VAL A C 1
ATOM 975 O O . VAL A 1 123 ? -0.868 -3.110 -11.270 1.00 88.19 123 VAL A O 1
ATOM 978 N N . ARG A 1 124 ? -0.151 -4.377 -9.568 1.00 84.06 124 ARG A N 1
ATOM 979 C CA . ARG A 1 124 ? 0.457 -5.411 -10.426 1.00 84.06 124 ARG A CA 1
ATOM 980 C C . ARG A 1 124 ? -0.563 -6.034 -11.376 1.00 84.06 124 ARG A C 1
ATOM 982 O O . ARG A 1 124 ? -0.275 -6.199 -12.554 1.00 84.06 124 ARG A O 1
ATOM 989 N N . ARG A 1 125 ? -1.766 -6.358 -10.898 1.00 86.00 125 ARG A N 1
ATOM 990 C CA . ARG A 1 125 ? -2.800 -6.996 -11.725 1.00 86.00 125 ARG A CA 1
ATOM 991 C C . ARG A 1 125 ? -3.352 -6.064 -12.801 1.00 86.00 125 ARG A C 1
ATOM 993 O O . ARG A 1 125 ? -3.673 -6.531 -13.884 1.00 86.00 125 ARG A O 1
ATOM 1000 N N . GLN A 1 126 ? -3.549 -4.786 -12.487 1.00 86.50 126 GLN A N 1
ATOM 1001 C CA . GLN A 1 126 ? -4.170 -3.834 -13.415 1.00 86.50 126 GLN A CA 1
ATOM 1002 C C . GLN A 1 126 ? -3.156 -3.141 -14.325 1.00 86.50 126 GLN A C 1
ATOM 1004 O O . GLN A 1 126 ? -3.465 -2.871 -15.478 1.00 86.50 126 GLN A O 1
ATOM 1009 N N . LEU A 1 127 ? -1.957 -2.858 -13.813 1.00 80.19 127 LEU A N 1
ATOM 1010 C CA . LEU A 1 127 ? -0.940 -2.055 -14.492 1.00 80.19 127 LEU A CA 1
ATOM 1011 C C . LEU A 1 127 ? 0.320 -2.856 -14.846 1.00 80.19 127 LEU A C 1
ATOM 1013 O O . LEU A 1 127 ? 1.173 -2.348 -15.563 1.00 80.19 127 LEU A O 1
ATOM 1017 N N . GLY A 1 128 ? 0.472 -4.098 -14.374 1.00 67.75 128 GLY A N 1
ATOM 1018 C CA . GLY A 1 128 ? 1.722 -4.862 -14.498 1.00 67.75 128 GLY A CA 1
ATOM 1019 C C . GLY A 1 128 ? 2.197 -5.069 -15.935 1.00 67.75 128 GLY A C 1
ATOM 1020 O O . GLY A 1 128 ? 3.382 -4.909 -16.198 1.00 67.75 128 GLY A O 1
ATOM 1021 N N . GLY A 1 129 ? 1.282 -5.329 -16.874 1.00 64.81 129 GLY A N 1
ATOM 1022 C CA . GLY A 1 129 ? 1.625 -5.444 -18.299 1.00 64.81 129 GLY A CA 1
ATOM 1023 C C . GLY A 1 129 ? 2.002 -4.117 -18.970 1.00 64.81 129 GLY A C 1
ATOM 1024 O O . GLY A 1 129 ? 2.552 -4.121 -20.064 1.00 64.81 129 GLY A O 1
ATOM 1025 N N . MET A 1 130 ? 1.707 -2.982 -18.329 1.00 62.12 130 MET A N 1
ATOM 1026 C CA . MET A 1 130 ? 1.956 -1.633 -18.856 1.00 62.12 130 MET A CA 1
ATOM 1027 C C . MET A 1 130 ? 3.176 -0.976 -18.195 1.00 62.12 130 MET A C 1
ATOM 1029 O O . MET A 1 130 ? 3.859 -0.159 -18.804 1.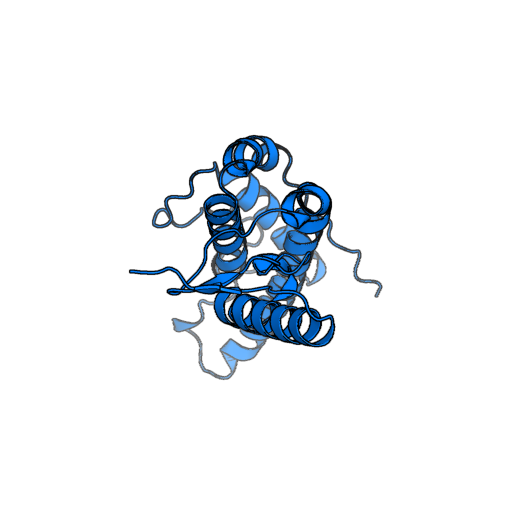00 62.12 130 MET A O 1
ATOM 1033 N N . LEU A 1 131 ? 3.486 -1.361 -16.955 1.00 57.50 131 LEU A N 1
ATOM 1034 C CA . LEU A 1 131 ? 4.626 -0.867 -16.182 1.00 57.50 131 LEU A CA 1
ATOM 1035 C C . LEU A 1 131 ? 5.963 -1.515 -16.571 1.00 57.50 131 LEU A C 1
ATOM 1037 O O . LEU A 1 131 ? 7.011 -1.026 -16.156 1.00 57.50 131 LEU A O 1
ATOM 1041 N N . SER A 1 132 ? 5.945 -2.572 -17.383 1.00 53.09 132 SER A N 1
ATOM 1042 C CA . SER A 1 132 ? 7.130 -3.280 -17.881 1.00 53.09 132 SER A CA 1
ATOM 1043 C C . SER A 1 132 ? 7.944 -2.508 -18.935 1.00 53.09 132 SER A C 1
ATOM 1045 O O . SER A 1 132 ? 8.938 -3.036 -19.424 1.00 53.09 132 SER A O 1
ATOM 1047 N N . GLY A 1 133 ? 7.552 -1.275 -19.292 1.00 45.31 133 GLY A N 1
ATOM 1048 C CA . GLY A 1 133 ? 8.200 -0.488 -20.354 1.00 45.31 133 GLY A CA 1
ATOM 1049 C C . GLY A 1 133 ? 8.525 0.974 -20.031 1.00 45.31 133 GLY A C 1
ATOM 1050 O O . GLY A 1 133 ? 8.978 1.689 -20.921 1.00 45.31 133 GLY A O 1
ATOM 1051 N N . GLY A 1 134 ? 8.299 1.455 -18.805 1.00 43.34 134 GLY A N 1
ATOM 1052 C CA . GLY A 1 134 ? 8.362 2.891 -18.527 1.00 43.34 134 GLY A CA 1
ATOM 1053 C C . GLY A 1 134 ? 8.818 3.236 -17.118 1.00 43.34 134 GLY A C 1
ATOM 1054 O O . GLY A 1 134 ? 7.997 3.431 -16.235 1.00 43.34 134 GLY A O 1
ATOM 1055 N N . VAL A 1 135 ? 10.122 3.400 -16.926 1.00 46.22 135 VAL A N 1
ATOM 1056 C CA . VAL A 1 135 ? 10.681 4.390 -15.989 1.00 46.22 135 VAL A CA 1
ATOM 1057 C C . VAL A 1 135 ? 11.891 4.997 -16.697 1.00 46.22 135 VAL A C 1
ATOM 1059 O O . VAL A 1 135 ? 13.032 4.808 -16.301 1.00 46.22 135 VAL A O 1
ATOM 1062 N N . ASN A 1 136 ? 11.643 5.664 -17.825 1.00 43.72 136 ASN A N 1
ATOM 1063 C CA . ASN A 1 136 ? 12.663 6.486 -18.463 1.00 43.72 136 ASN A CA 1
ATOM 106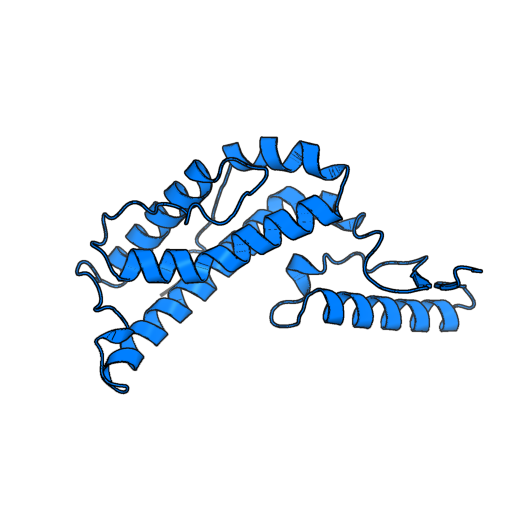4 C C . ASN A 1 136 ? 12.821 7.751 -17.615 1.00 43.72 136 ASN A C 1
ATOM 1066 O O . ASN A 1 136 ? 11.836 8.442 -17.379 1.00 43.72 136 ASN A O 1
ATOM 1070 N N . GLU A 1 137 ? 14.050 8.031 -17.190 1.00 44.97 137 GLU A N 1
ATOM 1071 C CA . GLU A 1 137 ? 14.481 9.234 -16.462 1.00 44.97 137 GLU A CA 1
ATOM 1072 C C . GLU A 1 137 ? 14.198 9.268 -14.962 1.00 44.97 137 GLU A C 1
ATOM 1074 O O . GLU A 1 137 ? 13.259 9.912 -14.499 1.00 44.97 137 GLU A O 1
ATOM 1079 N N . VAL A 1 138 ? 15.123 8.695 -14.184 1.00 41.75 138 VAL A N 1
ATOM 1080 C CA . VAL A 1 138 ? 15.415 9.200 -12.837 1.00 41.75 138 VAL A CA 1
ATOM 1081 C C . VAL A 1 138 ? 16.929 9.211 -12.591 1.00 41.75 138 VAL A C 1
ATOM 1083 O O . VAL A 1 138 ? 17.589 8.184 -12.712 1.00 41.75 138 VAL A O 1
ATOM 1086 N N . ALA A 1 139 ? 17.399 10.413 -12.232 1.00 38.31 139 ALA A N 1
ATOM 1087 C CA . ALA A 1 139 ? 18.634 10.806 -11.543 1.00 38.31 139 ALA A CA 1
ATOM 1088 C C . ALA A 1 139 ? 20.002 10.504 -12.201 1.00 38.31 139 ALA A C 1
ATOM 1090 O O . ALA A 1 139 ? 20.581 9.437 -12.028 1.00 38.31 139 ALA A O 1
ATOM 1091 N N . GLY A 1 140 ? 20.592 11.528 -12.838 1.00 47.06 140 GLY A N 1
ATOM 1092 C CA . GLY A 1 140 ? 22.038 11.611 -13.101 1.00 47.06 140 GLY A CA 1
ATOM 1093 C C . GLY A 1 140 ? 22.425 11.904 -14.555 1.00 47.06 140 GLY A C 1
ATOM 1094 O O . GLY A 1 140 ? 21.620 11.751 -15.467 1.00 47.06 140 GLY A O 1
ATOM 1095 N N . ARG A 1 141 ? 23.691 12.297 -14.781 1.00 47.50 141 ARG A N 1
ATOM 1096 C CA . ARG A 1 141 ? 24.310 12.554 -16.109 1.00 47.50 141 ARG A CA 1
ATOM 1097 C C . ARG A 1 141 ? 24.443 11.295 -16.997 1.00 47.50 141 ARG A C 1
ATOM 1099 O O . ARG A 1 141 ? 25.139 11.319 -18.009 1.00 47.50 141 ARG A O 1
ATOM 1106 N N . CYS A 1 142 ? 23.784 10.199 -16.627 1.00 47.44 142 CYS A N 1
ATOM 1107 C CA . CYS A 1 142 ? 23.838 8.914 -17.310 1.00 47.44 142 CYS A CA 1
ATOM 1108 C C . CYS A 1 142 ? 22.431 8.525 -17.767 1.00 47.44 142 CYS A C 1
ATOM 1110 O O . CYS A 1 142 ? 21.519 8.408 -16.948 1.00 47.44 142 CYS A O 1
ATOM 1112 N N . ARG A 1 143 ? 22.255 8.273 -19.068 1.00 55.06 143 ARG A N 1
ATOM 1113 C CA . ARG A 1 143 ? 21.054 7.606 -19.586 1.00 55.06 143 ARG A CA 1
ATOM 1114 C C . ARG A 1 143 ? 21.320 6.111 -19.668 1.00 55.06 143 ARG A C 1
ATOM 1116 O O . ARG A 1 143 ? 22.158 5.666 -20.452 1.00 55.06 143 ARG A O 1
ATOM 1123 N N . TRP A 1 144 ? 20.589 5.330 -18.881 1.00 57.62 144 TRP A N 1
ATOM 1124 C CA . TRP A 1 144 ? 20.587 3.876 -19.013 1.00 57.62 144 TRP A CA 1
ATOM 1125 C C . TRP A 1 144 ? 19.842 3.495 -20.301 1.00 57.62 144 TRP A C 1
ATOM 1127 O O . TRP A 1 144 ? 18.697 3.885 -20.508 1.00 57.62 144 TRP A O 1
ATOM 1137 N N . ILE A 1 145 ? 20.517 2.769 -21.194 1.00 56.94 145 ILE A N 1
ATOM 1138 C CA . ILE A 1 145 ? 19.974 2.272 -22.471 1.00 56.94 145 ILE A CA 1
ATOM 1139 C C . ILE A 1 145 ? 19.074 1.052 -22.220 1.00 56.94 145 ILE A C 1
ATOM 1141 O O . ILE A 1 145 ? 18.139 0.797 -22.975 1.00 56.94 145 ILE A O 1
ATOM 1145 N N . LYS A 1 146 ? 19.342 0.306 -21.140 1.00 56.34 146 LYS A N 1
ATOM 1146 C CA . LYS A 1 146 ? 18.536 -0.826 -20.675 1.00 56.34 146 LYS A CA 1
ATOM 1147 C C . LYS A 1 146 ? 18.079 -0.601 -19.241 1.00 56.34 146 LYS A C 1
ATOM 1149 O O . LYS A 1 146 ? 18.885 -0.264 -18.380 1.00 56.34 146 LYS A O 1
ATOM 1154 N N . TYR A 1 147 ? 16.790 -0.825 -19.016 1.00 60.69 147 TYR A N 1
ATOM 1155 C CA . TYR A 1 147 ? 16.130 -0.702 -17.722 1.00 60.69 147 TYR A CA 1
ATOM 1156 C C . TYR A 1 147 ? 15.663 -2.068 -17.211 1.00 60.69 147 TYR A C 1
ATOM 1158 O O . TYR A 1 147 ? 15.434 -2.977 -18.016 1.00 60.69 147 TYR A O 1
ATOM 1166 N N . PRO A 1 148 ? 15.484 -2.224 -15.888 1.00 58.59 148 PRO A N 1
ATOM 1167 C CA . PRO A 1 148 ? 14.821 -3.389 -15.333 1.00 58.59 148 PRO A CA 1
ATOM 1168 C C . PRO A 1 148 ? 13.414 -3.487 -15.902 1.00 58.59 148 PRO A C 1
ATOM 1170 O O . PRO A 1 148 ? 12.645 -2.533 -15.850 1.00 58.59 148 PRO A O 1
ATOM 1173 N N . CYS A 1 149 ? 13.047 -4.675 -16.376 1.00 57.78 149 CYS A N 1
ATOM 1174 C CA . CYS A 1 149 ? 11.666 -4.992 -16.756 1.00 57.78 149 CYS A CA 1
ATOM 1175 C C . CYS A 1 149 ? 10.706 -4.957 -15.545 1.00 57.78 149 CYS A C 1
ATOM 1177 O O . CYS A 1 149 ? 9.497 -5.119 -15.689 1.00 57.78 149 CYS A O 1
ATOM 1179 N N . ALA A 1 150 ? 11.267 -4.792 -14.346 1.00 55.69 150 ALA A N 1
ATOM 1180 C CA . ALA A 1 150 ? 10.610 -4.760 -13.057 1.00 55.69 150 ALA A CA 1
ATOM 1181 C C . ALA A 1 150 ? 10.359 -3.308 -12.611 1.00 55.69 150 ALA A C 1
ATOM 1183 O O . ALA A 1 150 ? 11.243 -2.454 -12.677 1.00 55.69 150 ALA A O 1
ATOM 1184 N N . ASN A 1 151 ? 9.144 -3.024 -12.139 1.00 60.41 151 ASN A N 1
ATOM 1185 C CA . ASN A 1 151 ? 8.755 -1.685 -11.710 1.00 60.41 151 ASN A CA 1
ATOM 1186 C C . ASN A 1 151 ? 9.333 -1.360 -10.323 1.00 60.41 151 ASN A C 1
ATOM 1188 O O . ASN A 1 151 ? 8.951 -1.987 -9.337 1.00 60.41 151 ASN A O 1
ATOM 1192 N N . ALA A 1 152 ? 10.180 -0.332 -10.238 1.00 60.97 152 ALA A N 1
ATOM 1193 C CA . ALA A 1 152 ? 10.833 0.068 -8.990 1.00 60.97 152 ALA A CA 1
ATOM 1194 C C . ALA A 1 152 ? 9.862 0.406 -7.851 1.00 60.97 152 ALA A C 1
ATOM 1196 O O . ALA A 1 152 ? 10.121 0.073 -6.704 1.00 60.97 152 ALA A O 1
ATOM 1197 N N . VAL A 1 153 ? 8.703 0.993 -8.151 1.00 57.06 153 VAL A N 1
ATOM 1198 C CA . VAL A 1 153 ? 7.694 1.337 -7.134 1.00 57.06 153 VAL A CA 1
ATOM 1199 C C . VAL A 1 153 ? 7.045 0.079 -6.533 1.00 57.06 153 VAL A C 1
ATOM 1201 O O . VAL A 1 153 ? 6.543 0.112 -5.411 1.00 57.06 153 VAL A O 1
ATOM 1204 N N . LEU A 1 154 ? 7.050 -1.041 -7.261 1.00 58.00 154 LEU A N 1
ATOM 1205 C CA . LEU A 1 154 ? 6.447 -2.304 -6.828 1.00 58.00 154 LEU A CA 1
ATOM 1206 C C . LEU A 1 154 ? 7.460 -3.297 -6.255 1.00 58.00 154 LEU A C 1
ATOM 1208 O O . LEU A 1 154 ? 7.102 -4.071 -5.369 1.00 58.00 154 LEU A O 1
ATOM 1212 N N . GLU A 1 155 ? 8.690 -3.274 -6.760 1.00 66.25 155 GLU A N 1
ATOM 1213 C CA . GLU A 1 155 ? 9.724 -4.277 -6.488 1.00 66.25 155 GLU A CA 1
ATOM 1214 C C . GLU A 1 155 ? 10.822 -3.781 -5.539 1.00 66.25 155 GLU A C 1
ATOM 1216 O O . GLU A 1 155 ? 11.624 -4.590 -5.078 1.00 66.25 155 GLU A O 1
ATOM 1221 N N . ALA A 1 156 ? 10.841 -2.486 -5.198 1.00 62.09 156 ALA A N 1
ATOM 1222 C CA . ALA A 1 156 ? 11.733 -1.965 -4.162 1.00 62.09 156 ALA A CA 1
ATOM 1223 C C . ALA A 1 156 ? 11.377 -2.453 -2.751 1.00 62.09 156 ALA A C 1
ATOM 1225 O O . ALA A 1 156 ? 12.225 -2.433 -1.872 1.00 62.09 156 ALA A O 1
ATOM 1226 N N . GLU A 1 157 ? 10.155 -2.953 -2.538 1.00 70.06 157 GLU A N 1
ATOM 1227 C CA . GLU A 1 157 ? 9.660 -3.444 -1.246 1.00 70.06 157 GLU A CA 1
ATOM 1228 C C . GLU A 1 157 ? 9.816 -2.437 -0.090 1.00 70.06 157 GLU A C 1
ATOM 1230 O O . GLU A 1 157 ? 8.895 -1.637 0.114 1.00 70.06 157 GLU A O 1
ATOM 1235 N N . ASP A 1 158 ? 10.928 -2.527 0.649 1.00 58.72 158 ASP A N 1
ATOM 1236 C CA . ASP A 1 158 ? 11.327 -1.693 1.794 1.00 58.72 158 ASP A CA 1
ATOM 1237 C C . ASP A 1 158 ? 12.509 -0.743 1.463 1.00 58.72 158 ASP A C 1
ATOM 1239 O O . ASP A 1 158 ? 12.852 0.113 2.277 1.00 58.72 158 ASP A O 1
ATOM 1243 N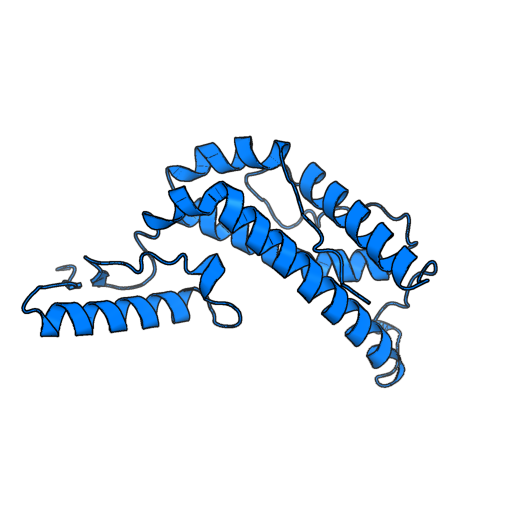 N . GLU A 1 159 ? 13.134 -0.885 0.289 1.00 62.62 159 GLU A N 1
ATOM 1244 C CA . GLU A 1 159 ? 14.211 -0.030 -0.232 1.00 62.62 159 GLU A CA 1
ATOM 1245 C C . GLU A 1 159 ? 13.636 1.268 -0.830 1.00 62.62 159 GLU A C 1
ATOM 1247 O O . GLU A 1 159 ? 12.507 1.294 -1.338 1.00 62.62 159 GLU A O 1
ATOM 1252 N N . GLU A 1 160 ? 14.392 2.373 -0.784 1.00 63.31 160 GLU A N 1
ATOM 1253 C CA . GLU A 1 160 ? 13.996 3.585 -1.502 1.00 63.31 160 GLU A CA 1
ATOM 1254 C C . GLU A 1 160 ? 13.976 3.275 -3.007 1.00 63.31 160 GLU A C 1
ATOM 1256 O O . GLU A 1 160 ? 14.931 2.742 -3.566 1.00 63.31 160 GLU A O 1
ATOM 1261 N N . TRP A 1 161 ? 12.870 3.575 -3.692 1.00 63.53 161 TRP A N 1
ATOM 1262 C CA . TRP A 1 161 ? 12.682 3.157 -5.088 1.00 63.53 161 TRP A CA 1
ATOM 1263 C C . TRP A 1 161 ? 13.764 3.704 -6.039 1.00 63.53 161 TRP A C 1
ATOM 1265 O O . TRP A 1 161 ? 14.043 3.085 -7.065 1.00 63.53 161 TRP A O 1
ATOM 1275 N N . THR A 1 162 ? 14.365 4.849 -5.708 1.00 58.56 162 THR A N 1
ATOM 1276 C CA . THR A 1 162 ? 15.512 5.457 -6.401 1.00 58.56 162 THR A CA 1
ATOM 1277 C C . THR A 1 162 ? 16.772 4.607 -6.243 1.00 58.56 162 THR A C 1
ATOM 1279 O O . THR A 1 162 ? 17.396 4.274 -7.250 1.00 58.56 162 THR A O 1
ATOM 1282 N N . GLU A 1 163 ? 17.099 4.198 -5.015 1.00 66.44 163 GLU A N 1
ATOM 1283 C CA . GLU A 1 163 ? 18.226 3.315 -4.687 1.00 66.44 163 GLU A CA 1
ATOM 1284 C C . GLU A 1 163 ? 18.058 1.939 -5.341 1.00 66.44 163 GLU A C 1
ATOM 1286 O O . GLU A 1 163 ? 18.979 1.443 -5.998 1.00 66.44 163 GLU A O 1
ATOM 1291 N N . TRP A 1 164 ? 16.852 1.368 -5.275 1.00 76.56 164 TRP A N 1
ATOM 1292 C CA . TRP A 1 164 ? 16.548 0.098 -5.931 1.00 76.56 164 TRP A CA 1
ATOM 1293 C C . TRP A 1 164 ? 16.731 0.196 -7.449 1.00 76.56 164 TRP A C 1
ATOM 1295 O O . TRP A 1 164 ? 17.349 -0.673 -8.072 1.00 76.56 164 TRP A O 1
ATOM 1305 N N . LEU A 1 165 ? 16.212 1.266 -8.066 1.00 68.69 165 LEU A N 1
ATOM 1306 C CA . LEU A 1 165 ? 16.309 1.478 -9.510 1.00 68.69 165 LEU A CA 1
ATOM 1307 C C . LEU A 1 165 ? 17.771 1.644 -9.928 1.00 68.69 165 LEU A C 1
ATOM 1309 O O . LEU A 1 165 ? 18.201 1.020 -10.895 1.00 68.69 165 LEU A O 1
ATOM 1313 N N . GLU A 1 166 ? 18.547 2.427 -9.182 1.00 71.19 166 GLU A N 1
ATOM 1314 C CA . GLU A 1 166 ? 19.972 2.616 -9.432 1.00 71.19 166 GLU A CA 1
ATOM 1315 C C . GLU A 1 166 ? 20.743 1.293 -9.315 1.00 71.19 166 GLU A C 1
ATOM 1317 O O . GLU A 1 166 ? 21.510 0.941 -10.215 1.00 71.19 166 GLU A O 1
ATOM 1322 N N . THR A 1 167 ? 20.498 0.517 -8.259 1.00 77.94 167 THR A N 1
ATOM 1323 C CA . THR A 1 167 ? 21.119 -0.796 -8.037 1.00 77.94 167 THR A CA 1
ATOM 1324 C C . THR A 1 167 ? 20.796 -1.768 -9.172 1.00 77.94 167 THR A C 1
ATOM 1326 O O . THR A 1 167 ? 21.686 -2.451 -9.691 1.00 77.94 167 THR A O 1
ATOM 1329 N N . ARG A 1 168 ? 19.539 -1.811 -9.624 1.00 77.38 168 ARG A N 1
ATOM 1330 C CA . ARG A 1 168 ? 19.111 -2.703 -10.710 1.00 77.38 168 ARG A CA 1
ATOM 1331 C C . ARG A 1 168 ? 19.610 -2.259 -12.080 1.00 77.38 168 ARG A C 1
ATOM 1333 O O . ARG A 1 168 ? 20.031 -3.109 -12.864 1.00 77.38 168 ARG A O 1
ATOM 1340 N N . CYS A 1 169 ? 19.640 -0.959 -12.354 1.00 71.81 169 CYS A N 1
ATOM 1341 C CA . CYS A 1 169 ? 20.254 -0.415 -13.562 1.00 71.81 169 CYS A CA 1
ATOM 1342 C C . CYS A 1 169 ? 21.764 -0.701 -13.608 1.00 71.81 169 CYS A C 1
ATOM 1344 O O . CYS A 1 169 ? 22.268 -1.147 -14.639 1.00 71.81 169 CYS A O 1
ATOM 1346 N N . LYS A 1 170 ? 22.482 -0.549 -12.4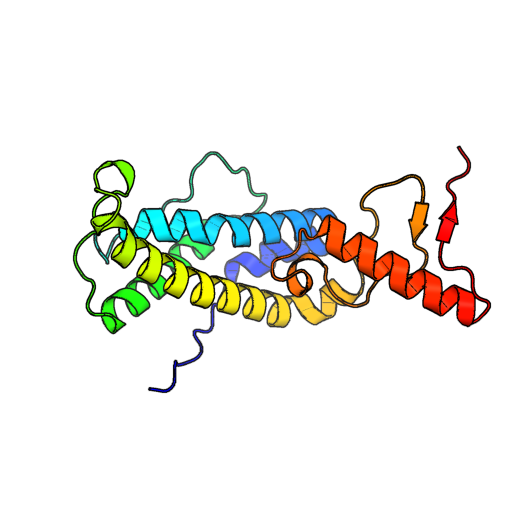84 1.00 77.00 170 LYS A N 1
ATOM 1347 C CA . LYS A 1 170 ? 23.904 -0.925 -12.370 1.00 77.00 170 LYS A CA 1
ATOM 1348 C C . LYS A 1 170 ? 24.128 -2.415 -12.635 1.00 77.00 170 LYS A C 1
ATOM 1350 O O . LYS A 1 170 ? 25.055 -2.768 -13.365 1.00 77.00 170 LYS A O 1
ATOM 1355 N N . ALA A 1 171 ? 23.281 -3.285 -12.080 1.00 81.44 171 ALA A N 1
ATOM 1356 C CA . ALA A 1 171 ? 23.367 -4.730 -12.296 1.00 81.44 171 ALA A CA 1
ATOM 1357 C C . ALA A 1 171 ? 23.178 -5.103 -13.778 1.00 81.44 171 ALA A C 1
ATOM 1359 O O . ALA A 1 171 ? 24.014 -5.802 -14.350 1.00 81.44 171 ALA A O 1
ATOM 1360 N N . LEU A 1 172 ? 22.147 -4.557 -14.430 1.00 74.06 172 LEU A N 1
ATOM 1361 C CA . LEU A 1 172 ? 21.909 -4.761 -15.863 1.00 74.06 172 LEU A CA 1
ATOM 1362 C C . LEU A 1 172 ? 23.036 -4.208 -16.727 1.00 74.06 172 LEU A C 1
ATOM 1364 O O . LEU A 1 172 ? 23.411 -4.810 -17.733 1.00 74.06 172 LEU A O 1
ATOM 1368 N N . ALA A 1 173 ? 23.608 -3.070 -16.343 1.00 72.06 173 ALA A N 1
ATOM 1369 C CA . ALA A 1 173 ? 24.710 -2.508 -17.093 1.00 72.06 173 ALA A CA 1
ATOM 1370 C C . ALA A 1 173 ? 25.966 -3.379 -17.032 1.00 72.06 173 ALA A C 1
ATOM 1372 O O . ALA A 1 173 ? 26.653 -3.529 -18.045 1.00 72.06 173 ALA A O 1
ATOM 1373 N N . LEU A 1 174 ? 26.228 -4.000 -15.878 1.00 79.38 174 LEU A N 1
ATOM 1374 C CA . LEU A 1 174 ? 27.299 -4.977 -15.717 1.00 79.38 174 LEU A CA 1
ATOM 1375 C C . LEU A 1 174 ? 27.064 -6.226 -16.581 1.00 79.38 174 LEU A C 1
ATOM 1377 O O . LEU A 1 174 ? 28.001 -6.703 -17.222 1.00 79.38 174 LEU A O 1
ATOM 1381 N N . GLU A 1 175 ? 25.836 -6.744 -16.626 1.00 80.94 175 GLU A N 1
ATOM 1382 C CA . GLU A 1 175 ? 25.465 -7.890 -17.469 1.00 80.94 175 GLU A CA 1
ATOM 1383 C C . GLU A 1 175 ? 25.636 -7.592 -18.961 1.00 80.94 175 GLU A C 1
ATOM 1385 O O . GLU A 1 175 ? 26.226 -8.380 -19.700 1.00 80.94 175 GLU A O 1
ATOM 1390 N N . GLU A 1 176 ? 25.192 -6.422 -19.410 1.00 75.88 176 GLU A N 1
ATOM 1391 C CA . GLU A 1 176 ? 25.334 -6.006 -20.803 1.00 75.88 176 GLU A CA 1
ATOM 1392 C C . GLU A 1 176 ? 26.792 -5.780 -21.198 1.00 75.88 176 GLU A C 1
ATOM 1394 O O . GLU A 1 176 ? 27.204 -6.219 -22.272 1.00 75.88 176 GLU A O 1
ATOM 1399 N N . ARG A 1 177 ? 27.600 -5.202 -20.299 1.00 78.06 177 ARG A N 1
ATOM 1400 C CA . ARG A 1 177 ? 29.046 -5.064 -20.503 1.00 78.06 177 ARG A CA 1
ATOM 1401 C C . ARG A 1 177 ? 29.721 -6.429 -20.642 1.00 78.06 177 ARG A C 1
ATOM 1403 O O . ARG A 1 177 ? 30.579 -6.594 -21.504 1.00 78.06 177 ARG A O 1
ATOM 1410 N N . ARG A 1 178 ? 29.318 -7.421 -19.838 1.00 79.88 178 ARG A N 1
ATOM 1411 C CA . ARG A 1 178 ? 29.788 -8.815 -19.974 1.00 79.88 178 ARG A CA 1
ATOM 1412 C C . ARG A 1 178 ? 29.372 -9.440 -21.305 1.00 79.88 178 ARG A C 1
ATOM 1414 O O . ARG A 1 178 ? 30.115 -10.247 -21.847 1.00 79.88 178 ARG A O 1
ATOM 1421 N N . ALA A 1 179 ? 28.224 -9.042 -21.846 1.00 81.50 179 ALA A N 1
ATOM 1422 C CA . ALA A 1 179 ? 27.738 -9.471 -23.154 1.00 81.50 179 ALA A CA 1
ATOM 1423 C C . ALA A 1 179 ? 28.312 -8.656 -24.335 1.00 81.50 179 ALA A C 1
ATOM 1425 O O . ALA A 1 179 ? 27.845 -8.820 -25.463 1.00 81.50 179 ALA A O 1
ATOM 1426 N N . GLY A 1 180 ? 29.288 -7.770 -24.096 1.00 80.38 180 GLY A N 1
ATOM 1427 C CA . GLY A 1 180 ? 29.923 -6.948 -25.132 1.00 80.38 180 GLY A CA 1
ATOM 1428 C C . GLY A 1 180 ? 29.031 -5.838 -25.697 1.00 80.38 180 GLY A C 1
ATOM 1429 O O . GLY A 1 180 ? 29.302 -5.331 -26.783 1.00 80.38 180 GLY A O 1
ATOM 1430 N N . ARG A 1 181 ? 27.955 -5.467 -24.994 1.00 77.94 181 ARG A N 1
ATOM 1431 C CA . ARG A 1 181 ? 26.999 -4.431 -25.406 1.00 77.94 181 ARG A CA 1
ATOM 1432 C C . ARG A 1 181 ? 27.093 -3.211 -24.490 1.00 77.94 181 ARG A C 1
ATOM 1434 O O . ARG A 1 181 ? 27.338 -3.336 -23.292 1.00 77.94 181 ARG A O 1
ATOM 1441 N N . ASN A 1 182 ? 26.848 -2.026 -25.047 1.00 69.38 182 ASN A N 1
ATOM 1442 C CA . ASN A 1 182 ? 26.780 -0.789 -24.270 1.00 69.38 182 ASN A CA 1
ATOM 1443 C C . ASN A 1 182 ? 25.358 -0.566 -23.746 1.00 69.38 182 ASN A C 1
ATOM 1445 O O . ASN A 1 182 ? 24.390 -0.542 -24.503 1.00 69.38 182 ASN A O 1
ATOM 1449 N N . SER A 1 183 ? 25.253 -0.387 -22.436 1.00 60.59 183 SER A N 1
ATOM 1450 C CA . SER A 1 183 ? 24.008 -0.231 -21.674 1.00 60.59 183 SER A CA 1
ATOM 1451 C C . SER A 1 183 ? 23.874 1.140 -21.013 1.00 60.59 183 SER A C 1
ATOM 1453 O O . SER A 1 183 ? 22.834 1.439 -20.429 1.00 60.59 183 SER A O 1
ATOM 1455 N N . VAL A 1 184 ? 24.901 1.982 -21.126 1.00 60.22 184 VAL A N 1
ATOM 1456 C CA . VAL A 1 184 ? 24.957 3.337 -20.575 1.00 60.22 184 VAL A CA 1
ATOM 1457 C C . VAL A 1 184 ? 25.379 4.282 -21.687 1.00 60.22 184 VAL A C 1
ATOM 1459 O O . VAL A 1 184 ? 26.349 4.016 -22.395 1.00 60.22 184 VAL A O 1
ATOM 1462 N N . ARG A 1 185 ? 24.641 5.378 -21.847 1.00 60.28 185 ARG A N 1
ATOM 1463 C CA . ARG A 1 185 ? 25.048 6.523 -22.657 1.00 60.28 185 ARG A CA 1
ATOM 1464 C C . ARG A 1 185 ? 25.398 7.652 -21.697 1.00 60.28 185 ARG A C 1
ATOM 1466 O O . ARG A 1 185 ? 24.539 8.091 -20.928 1.00 60.28 185 ARG A O 1
ATOM 1473 N N . GLU A 1 186 ? 26.648 8.092 -21.722 1.00 54.72 186 GLU A N 1
ATOM 1474 C CA . GLU A 1 186 ? 27.030 9.340 -21.065 1.00 54.72 186 GLU A CA 1
ATOM 1475 C C . GLU A 1 186 ? 26.370 10.494 -21.825 1.00 54.72 186 GLU A C 1
ATOM 1477 O O . GLU A 1 186 ? 26.357 10.514 -23.059 1.00 54.72 186 GLU A O 1
ATOM 1482 N N . LEU A 1 187 ? 25.730 11.408 -21.095 1.00 49.72 187 LEU A N 1
ATOM 1483 C CA . LEU A 1 187 ? 25.287 12.667 -21.678 1.00 49.72 187 LEU A CA 1
ATOM 1484 C C . LEU A 1 187 ? 26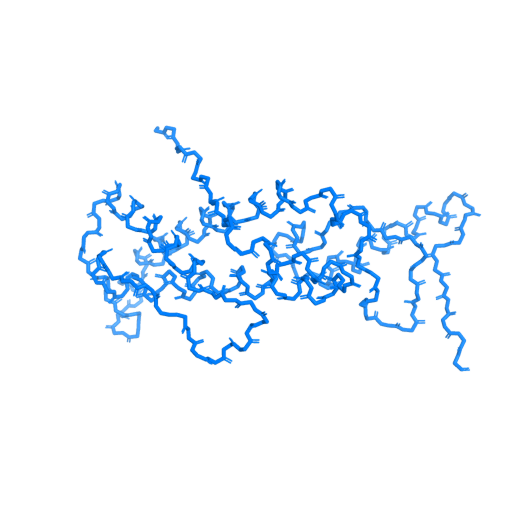.532 13.541 -21.831 1.00 49.72 187 LEU A C 1
ATOM 1486 O O . LEU A 1 187 ? 27.056 14.035 -20.833 1.00 49.72 187 LEU A O 1
ATOM 1490 N N . GLU A 1 188 ? 27.013 13.694 -23.065 1.00 46.41 188 GLU A N 1
ATOM 1491 C CA . GLU A 1 188 ? 27.950 14.767 -23.399 1.00 46.41 188 GLU A CA 1
ATOM 1492 C C . GLU A 1 188 ? 27.279 16.098 -23.027 1.00 46.41 188 GLU A C 1
ATOM 1494 O O . GLU A 1 188 ? 26.127 16.343 -23.400 1.00 46.41 188 GLU A O 1
ATOM 1499 N N . GLY A 1 189 ? 27.955 16.874 -22.177 1.00 44.59 189 GLY A N 1
ATOM 1500 C CA . GLY A 1 189 ? 27.504 18.185 -21.710 1.00 44.59 189 GLY A CA 1
ATOM 1501 C C . GLY A 1 189 ? 27.808 19.282 -22.710 1.00 44.59 189 GLY A C 1
ATOM 1502 O O . GLY A 1 189 ? 28.866 19.182 -23.370 1.00 44.59 189 GLY A O 1
#

Secondary structure (DSSP, 8-state):
----------TTHHHHHGGGGG-HHHHHHHHHHHHHHHHHHHHHHHTS-TTPPPPPPTT---SS--HHHHHHHHHHHHHHHHHTT--SPPPPGGGS-HHHHHHHHHHHHHHHHHHHHHHHHHHHHHHHHHHTT-----SSSEEESS--SS-HHHH-TTS-HHHHHHHHHHHHHHHHHHTT---EEE---

Foldseek 3Di:
DPPDQDAQDQVQQLVQLVVCLVPLVLSLVLLLVLLVCLLVQLLVCLQAFLQDQTDRDPPDPRSTDCNSVSRSSSVVSSVLCVVVVNGDRQHRPVVDDPVSVVVVVVSSVVSSVSVSVNSLVNCCVSCVVSQQPDDFDDDDQKGFQDFHSDHLSNPCVPHDSNVVRVVRSVVVQVVCVVVVHHGIDGNDD